Protein AF-A0A258UJC5-F1 (afdb_monomer)

pLDDT: mean 86.58, std 14.27, range [38.16, 97.88]

Sequence (248 aa):
MSISRSVWILLLGGISSFAQAACLTPTQLTTLAQNEQNYLINRIPPAFGHAVTDQQVVLQVTEVSADSCTANLSMTIPATHLEEANALLEADPAKKIMLSAQGYALPSSTKVDAVFKVSPATLDVPASETLQTAALGQLRASVEMMYSMITQSRANQVTGSENTTPWSATYQQTNASKCAEKWIAQSGQDTVSACACRAKQLSAQVNERQMAYIDYVRSNPYAMATGSSQSFATLEKQALLACGLIAK

Structure (mmCIF, N/CA/C/O backbone):
data_AF-A0A258UJC5-F1
#
_entry.id   AF-A0A258UJC5-F1
#
loop_
_atom_site.group_PDB
_atom_site.id
_atom_site.type_symbol
_atom_site.label_atom_id
_atom_site.label_alt_id
_atom_site.label_comp_id
_atom_site.label_asym_id
_atom_site.label_entity_id
_atom_site.label_seq_id
_atom_site.pdbx_PDB_ins_code
_atom_site.Cartn_x
_atom_site.Cartn_y
_atom_site.Cartn_z
_atom_site.occupancy
_atom_site.B_iso_or_equiv
_atom_site.auth_seq_id
_atom_site.auth_comp_id
_atom_site.auth_asym_id
_atom_site.auth_atom_id
_atom_site.pdbx_PDB_model_num
ATOM 1 N N . MET A 1 1 ? 75.634 -12.252 -46.988 1.00 40.12 1 MET A N 1
ATOM 2 C CA . MET A 1 1 ? 75.402 -10.849 -46.577 1.00 40.12 1 MET A CA 1
ATOM 3 C C . MET A 1 1 ? 74.313 -10.251 -47.451 1.00 40.12 1 MET A C 1
ATOM 5 O O . MET A 1 1 ? 74.259 -10.587 -48.624 1.00 40.12 1 MET A O 1
ATOM 9 N N . SER A 1 2 ? 73.520 -9.356 -46.858 1.00 38.97 2 SER A N 1
ATOM 10 C CA . SER A 1 2 ? 72.385 -8.592 -47.402 1.00 38.97 2 SER A CA 1
ATOM 11 C C . SER A 1 2 ? 71.001 -9.207 -47.160 1.00 38.97 2 SER A C 1
ATOM 13 O O . SER A 1 2 ? 70.525 -10.079 -47.878 1.00 38.97 2 SER A O 1
ATOM 15 N N . ILE A 1 3 ? 70.397 -8.723 -46.073 1.00 41.50 3 ILE A N 1
ATOM 16 C CA . ILE A 1 3 ? 69.029 -8.941 -45.607 1.00 41.50 3 ILE A CA 1
ATOM 17 C C . ILE A 1 3 ? 68.209 -7.767 -46.151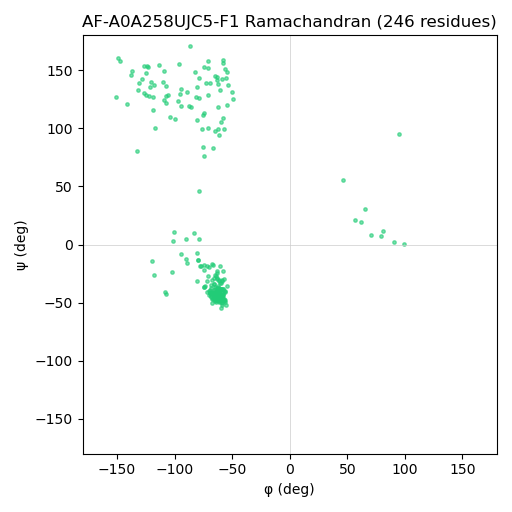 1.00 41.50 3 ILE A C 1
ATOM 19 O O . ILE A 1 3 ? 68.491 -6.626 -45.790 1.00 41.50 3 ILE A O 1
ATOM 23 N N . SER A 1 4 ? 67.192 -8.028 -46.973 1.00 38.16 4 SER A N 1
ATOM 24 C CA . SER A 1 4 ? 66.180 -7.026 -47.325 1.00 38.16 4 SER A CA 1
ATOM 25 C C . SER A 1 4 ? 64.896 -7.329 -46.558 1.00 38.16 4 SER A C 1
ATOM 27 O O . SER A 1 4 ? 64.235 -8.342 -46.783 1.00 38.16 4 SER A O 1
ATOM 29 N N . ARG A 1 5 ? 64.596 -6.463 -45.588 1.00 45.00 5 ARG A N 1
ATOM 30 C CA . ARG A 1 5 ? 63.363 -6.454 -44.797 1.00 45.00 5 ARG A CA 1
ATOM 31 C C . ARG A 1 5 ? 62.260 -5.823 -45.641 1.00 45.00 5 ARG A C 1
ATOM 33 O O . ARG A 1 5 ? 62.427 -4.695 -46.091 1.00 45.00 5 ARG A O 1
ATOM 40 N N . SER A 1 6 ? 61.135 -6.511 -45.811 1.00 44.12 6 SER A N 1
ATOM 41 C CA . SER A 1 6 ? 59.910 -5.903 -46.337 1.00 44.12 6 SER A CA 1
ATOM 42 C C . SER A 1 6 ? 58.793 -5.975 -45.304 1.00 44.12 6 SER A C 1
ATOM 44 O O . SER A 1 6 ? 58.647 -6.943 -44.562 1.00 44.12 6 SER A O 1
ATOM 46 N N . VAL A 1 7 ? 58.113 -4.840 -45.231 1.00 45.31 7 VAL A N 1
ATOM 47 C CA . VAL A 1 7 ? 57.268 -4.304 -44.172 1.00 45.31 7 VAL A CA 1
ATOM 48 C C . VAL A 1 7 ? 55.953 -5.073 -44.054 1.00 45.31 7 VAL A C 1
ATOM 50 O O . VAL A 1 7 ? 55.221 -5.219 -45.027 1.00 45.31 7 VAL A O 1
ATOM 53 N N . TRP A 1 8 ? 55.634 -5.516 -42.838 1.00 38.59 8 TRP A N 1
ATOM 54 C CA . TRP A 1 8 ? 54.295 -5.966 -42.471 1.00 38.59 8 TRP A CA 1
ATOM 55 C C . TRP A 1 8 ? 53.392 -4.740 -42.310 1.00 38.59 8 TRP A C 1
ATOM 57 O O . TRP A 1 8 ? 53.593 -3.933 -41.403 1.00 38.59 8 TRP A O 1
ATOM 67 N N . ILE A 1 9 ? 52.405 -4.588 -43.192 1.00 44.72 9 ILE A N 1
ATOM 68 C CA . ILE A 1 9 ? 51.328 -3.608 -43.025 1.00 44.72 9 ILE A CA 1
ATOM 69 C C . ILE A 1 9 ? 50.373 -4.171 -41.967 1.00 44.72 9 ILE A C 1
ATOM 71 O O . ILE A 1 9 ? 49.552 -5.043 -42.243 1.00 44.72 9 ILE A O 1
ATOM 75 N N . LEU A 1 10 ? 50.521 -3.692 -40.732 1.00 43.88 10 LEU A N 1
ATOM 76 C CA . LEU A 1 10 ? 49.553 -3.887 -39.657 1.00 43.88 10 LEU A CA 1
ATOM 77 C C . LEU A 1 10 ? 48.308 -3.045 -39.963 1.00 43.88 10 LEU A C 1
ATOM 79 O O . LEU A 1 10 ? 48.277 -1.841 -39.718 1.00 43.88 10 LEU A O 1
ATOM 83 N N . LEU A 1 11 ? 47.272 -3.697 -40.494 1.00 45.53 11 LEU A N 1
ATOM 84 C CA . LEU A 1 11 ? 45.895 -3.204 -40.475 1.00 45.53 11 LEU A CA 1
ATOM 85 C C . LEU A 1 11 ? 45.402 -3.188 -39.019 1.00 45.53 11 LEU A C 1
ATOM 87 O O . LEU A 1 11 ? 44.748 -4.115 -38.550 1.00 45.53 11 LEU A O 1
ATOM 91 N N . LEU A 1 12 ? 45.732 -2.121 -38.291 1.00 49.44 12 LEU A N 1
ATOM 92 C CA . LEU A 1 12 ? 45.056 -1.744 -37.051 1.00 49.44 12 LEU A CA 1
ATOM 93 C C . LEU A 1 12 ? 43.690 -1.150 -37.420 1.00 49.44 12 LEU A C 1
ATOM 95 O O . LEU A 1 12 ? 43.491 0.063 -37.429 1.00 49.44 12 LEU A O 1
ATOM 99 N N . GLY A 1 13 ? 42.754 -2.030 -37.776 1.00 45.34 13 GLY A N 1
ATOM 100 C CA . GLY A 1 13 ? 41.336 -1.705 -37.819 1.00 45.34 13 GLY A CA 1
ATOM 101 C C . GLY A 1 13 ? 40.870 -1.410 -36.399 1.00 45.34 13 GLY A C 1
ATOM 102 O O . GLY A 1 13 ? 40.627 -2.329 -35.620 1.00 45.34 13 GLY A O 1
ATOM 103 N N . GLY A 1 14 ? 40.806 -0.126 -36.053 1.00 46.22 14 GLY A N 1
ATOM 104 C CA . GLY A 1 14 ? 40.190 0.345 -34.823 1.00 46.22 14 GLY A CA 1
ATOM 105 C C . GLY A 1 14 ? 38.725 -0.067 -34.807 1.00 46.22 14 GLY A C 1
ATOM 106 O O . GLY A 1 14 ? 37.903 0.500 -35.523 1.00 46.22 14 GLY A O 1
ATOM 107 N N . ILE A 1 15 ? 38.404 -1.068 -33.993 1.00 51.47 15 ILE A N 1
ATOM 108 C CA . ILE A 1 15 ? 37.029 -1.381 -33.628 1.00 51.47 15 ILE A CA 1
ATOM 109 C C . ILE A 1 15 ? 36.627 -0.299 -32.626 1.00 51.47 15 ILE A C 1
ATOM 111 O O . ILE A 1 15 ? 36.783 -0.455 -31.416 1.00 51.47 15 ILE A O 1
ATOM 115 N N . SER A 1 16 ? 36.198 0.853 -33.136 1.00 44.47 16 SER A N 1
ATOM 116 C CA . SER A 1 16 ? 35.487 1.836 -32.331 1.00 44.47 16 SER A CA 1
ATOM 117 C C . SER A 1 16 ? 34.202 1.164 -31.868 1.00 44.47 16 SER A C 1
ATOM 119 O O . SER A 1 16 ? 33.248 1.047 -32.635 1.00 44.47 16 SER A O 1
ATOM 121 N N . SER A 1 17 ? 34.186 0.674 -30.631 1.00 44.75 17 SER A N 1
ATOM 122 C CA . SER A 1 17 ? 32.944 0.362 -29.939 1.00 44.75 17 SER A CA 1
ATOM 123 C C . SER A 1 17 ? 32.134 1.653 -29.913 1.00 44.75 17 SER A C 1
ATOM 125 O O . SER A 1 17 ? 32.418 2.548 -29.119 1.00 44.75 17 SER A O 1
ATOM 127 N N . PHE A 1 18 ? 31.177 1.788 -30.830 1.00 49.47 18 PHE A N 1
ATOM 128 C CA . PHE A 1 18 ? 30.148 2.810 -30.739 1.00 49.47 18 PHE A CA 1
ATOM 129 C C . PHE A 1 18 ? 29.387 2.516 -29.449 1.00 49.47 18 PHE A C 1
ATOM 131 O O . PHE A 1 18 ? 28.511 1.653 -29.416 1.00 49.47 18 PHE A O 1
ATOM 138 N N . ALA A 1 19 ? 29.784 3.168 -28.357 1.00 55.00 19 ALA A N 1
ATOM 139 C CA . ALA A 1 19 ? 28.959 3.241 -27.171 1.00 55.00 19 ALA A CA 1
ATOM 140 C C . ALA A 1 19 ? 27.652 3.891 -27.630 1.00 55.00 19 ALA A C 1
ATOM 142 O O . ALA A 1 19 ? 27.651 5.061 -28.017 1.00 55.00 19 ALA A O 1
ATOM 143 N N . GLN A 1 20 ? 26.574 3.105 -27.687 1.00 60.06 20 GLN A N 1
ATOM 144 C CA . GLN A 1 20 ? 25.241 3.648 -27.906 1.00 60.06 20 GLN A CA 1
ATOM 145 C C . GLN A 1 20 ? 25.035 4.710 -26.827 1.00 60.06 20 GLN A C 1
ATOM 147 O O . GLN A 1 20 ? 25.199 4.430 -25.638 1.00 60.06 20 GLN A O 1
ATOM 152 N N . ALA A 1 21 ? 24.807 5.953 -27.246 1.00 72.88 21 ALA A N 1
ATOM 153 C CA . ALA A 1 21 ? 24.571 7.036 -26.310 1.00 72.88 21 ALA A CA 1
ATOM 154 C C . ALA A 1 21 ? 23.293 6.701 -25.539 1.00 72.88 21 ALA A C 1
ATOM 156 O O . ALA A 1 21 ? 22.246 6.551 -26.160 1.00 72.88 21 ALA A O 1
ATOM 157 N N . ALA A 1 22 ? 23.397 6.545 -24.217 1.00 79.62 22 ALA A N 1
ATOM 158 C CA . ALA A 1 22 ? 22.250 6.243 -23.369 1.00 79.62 22 ALA A CA 1
ATOM 159 C C . ALA A 1 22 ? 21.140 7.279 -23.594 1.00 79.62 22 ALA A C 1
ATOM 161 O O . ALA A 1 22 ? 21.405 8.483 -23.684 1.00 79.62 22 ALA A O 1
ATOM 162 N N . CYS A 1 23 ? 19.904 6.802 -23.673 1.00 91.19 23 CYS A N 1
ATOM 163 C CA . CYS A 1 23 ? 18.727 7.654 -23.793 1.00 91.19 23 CYS A CA 1
ATOM 164 C C . CYS A 1 23 ? 18.410 8.351 -22.460 1.00 91.19 23 CYS A C 1
ATOM 166 O O . CYS A 1 23 ? 17.950 9.496 -22.432 1.00 91.19 23 CYS A O 1
ATOM 168 N N . LEU A 1 24 ? 18.647 7.644 -21.356 1.00 92.00 24 LEU A N 1
ATOM 169 C CA . LEU A 1 24 ? 18.351 8.062 -19.998 1.00 92.00 24 LEU A CA 1
ATOM 170 C C . LEU A 1 24 ? 19.644 8.127 -19.188 1.00 92.00 24 LEU A C 1
ATOM 172 O O . LEU A 1 24 ? 20.408 7.170 -19.074 1.00 92.00 24 LEU A O 1
ATOM 176 N N . THR A 1 25 ? 19.872 9.272 -18.558 1.00 92.69 25 THR A N 1
ATOM 177 C CA . THR A 1 25 ? 20.957 9.432 -17.589 1.00 92.69 25 THR A CA 1
ATOM 178 C C . THR A 1 25 ? 20.658 8.664 -16.291 1.00 92.69 25 THR A C 1
ATOM 180 O O . THR A 1 25 ? 19.491 8.452 -15.947 1.00 92.69 25 THR A O 1
ATOM 183 N N . PRO A 1 26 ? 21.680 8.317 -15.485 1.00 93.06 26 PRO A N 1
ATOM 184 C CA . PRO A 1 26 ? 21.470 7.692 -14.173 1.00 93.06 26 PRO A CA 1
ATOM 185 C C . PRO A 1 26 ? 20.544 8.493 -13.242 1.00 93.06 26 PRO A C 1
ATOM 187 O O . PRO A 1 26 ? 19.732 7.918 -12.513 1.00 93.06 26 PRO A O 1
ATOM 190 N N . THR A 1 27 ? 20.618 9.827 -13.297 1.00 94.94 27 THR A N 1
ATOM 191 C CA . THR A 1 27 ? 19.721 10.712 -12.542 1.00 94.94 27 THR A CA 1
ATOM 192 C C . THR A 1 27 ? 18.278 10.564 -13.016 1.00 94.94 27 THR A C 1
ATOM 194 O O . THR A 1 27 ? 17.388 10.406 -12.188 1.00 94.94 27 THR A O 1
ATOM 197 N N . GLN A 1 28 ? 18.041 10.535 -14.331 1.00 95.50 28 GLN A N 1
ATOM 198 C CA . GLN A 1 28 ? 16.703 10.334 -14.895 1.00 95.50 28 GLN A CA 1
ATOM 199 C C . GLN A 1 28 ? 16.121 8.962 -14.542 1.00 95.50 28 GLN A C 1
ATOM 201 O O . GLN A 1 28 ? 14.944 8.885 -14.203 1.00 95.50 28 GLN A O 1
ATOM 206 N N . LEU A 1 29 ? 16.930 7.897 -14.551 1.00 96.06 29 LEU A N 1
ATOM 207 C CA . LEU A 1 29 ? 16.501 6.563 -14.107 1.00 96.06 29 LEU A CA 1
ATOM 208 C C . LEU A 1 29 ? 16.096 6.560 -12.624 1.00 96.06 29 LEU A C 1
ATOM 210 O O . LEU A 1 29 ? 15.063 5.998 -12.261 1.00 96.06 29 LEU A O 1
ATOM 214 N N . THR A 1 30 ? 16.862 7.250 -11.775 1.00 95.75 30 THR A N 1
ATOM 215 C CA . THR A 1 30 ? 16.540 7.404 -10.346 1.00 95.75 30 THR A CA 1
ATOM 216 C C . THR A 1 30 ? 15.246 8.195 -10.146 1.00 95.75 30 THR A C 1
ATOM 218 O O . THR A 1 30 ? 14.379 7.780 -9.377 1.00 95.75 30 THR A O 1
ATOM 221 N N . THR A 1 31 ? 15.076 9.309 -10.863 1.00 96.06 31 THR A N 1
ATOM 222 C CA . THR A 1 31 ? 13.843 10.108 -10.831 1.00 96.06 31 THR A CA 1
ATOM 223 C C . THR A 1 31 ? 12.643 9.309 -11.334 1.00 96.06 31 THR A C 1
ATOM 225 O O . THR A 1 31 ? 11.575 9.374 -10.735 1.00 96.06 31 THR A O 1
ATOM 228 N N . LEU A 1 32 ? 12.808 8.506 -12.385 1.00 96.12 32 LEU A N 1
ATOM 229 C CA . LEU A 1 32 ? 11.743 7.661 -12.916 1.00 96.12 32 LEU A CA 1
ATOM 230 C C . LEU A 1 32 ? 11.312 6.587 -11.905 1.00 96.12 32 LEU A C 1
ATOM 232 O O . LEU A 1 32 ? 10.115 6.391 -11.704 1.00 96.12 32 LEU A O 1
ATOM 236 N N . ALA A 1 33 ? 12.264 5.961 -11.205 1.00 96.12 33 ALA A N 1
ATOM 237 C CA . ALA A 1 33 ? 11.962 5.030 -10.116 1.00 96.12 33 ALA A CA 1
ATOM 238 C C . ALA A 1 33 ? 11.188 5.706 -8.969 1.00 96.12 33 ALA A C 1
ATOM 240 O O . ALA A 1 33 ? 10.207 5.152 -8.473 1.00 96.12 33 ALA A O 1
ATOM 241 N N . GLN A 1 34 ? 11.585 6.922 -8.580 1.00 95.94 34 GLN A N 1
ATOM 242 C CA . GLN A 1 34 ? 10.892 7.703 -7.547 1.00 95.94 34 GLN A CA 1
ATOM 243 C C . GLN A 1 34 ? 9.477 8.106 -7.977 1.00 95.94 34 GLN A C 1
ATOM 245 O O . GLN A 1 34 ? 8.539 7.984 -7.188 1.00 95.94 34 GLN A O 1
ATOM 250 N N . ASN A 1 35 ? 9.307 8.551 -9.224 1.00 95.81 35 ASN A N 1
ATOM 251 C CA . ASN A 1 35 ? 8.001 8.895 -9.784 1.00 95.81 35 ASN A CA 1
ATOM 252 C C . ASN A 1 35 ? 7.061 7.687 -9.762 1.00 95.81 35 ASN A C 1
ATOM 254 O O . ASN A 1 35 ? 5.912 7.816 -9.338 1.00 95.81 35 ASN A O 1
ATOM 258 N N . GLU A 1 36 ? 7.560 6.513 -10.150 1.00 95.94 36 GLU A N 1
ATOM 259 C CA . GLU A 1 36 ? 6.775 5.281 -10.138 1.00 95.94 36 GLU A CA 1
ATOM 260 C C . GLU A 1 36 ? 6.407 4.842 -8.720 1.00 95.94 36 GLU A C 1
ATOM 262 O O . GLU A 1 36 ? 5.245 4.552 -8.439 1.00 95.94 36 GLU A O 1
ATOM 267 N N . GLN A 1 37 ? 7.365 4.848 -7.794 1.00 96.56 37 GLN A N 1
ATOM 268 C CA . GLN A 1 37 ? 7.097 4.517 -6.397 1.00 96.56 37 GLN A CA 1
ATOM 269 C C . GLN A 1 37 ? 6.046 5.458 -5.790 1.00 96.56 37 GLN A C 1
ATOM 271 O O . GLN A 1 37 ? 5.109 4.990 -5.143 1.00 96.56 37 GLN A O 1
ATOM 276 N N . ASN A 1 38 ? 6.154 6.766 -6.035 1.00 96.31 38 ASN A N 1
ATOM 277 C CA . ASN A 1 38 ? 5.183 7.751 -5.559 1.00 96.31 38 ASN A CA 1
ATOM 278 C C . ASN A 1 38 ? 3.802 7.543 -6.190 1.00 96.31 38 ASN A C 1
ATOM 280 O O . ASN A 1 38 ? 2.790 7.618 -5.492 1.00 96.31 38 ASN A O 1
ATOM 284 N N . TYR A 1 39 ? 3.744 7.254 -7.492 1.00 95.38 39 TYR A N 1
ATOM 285 C CA . TYR A 1 39 ? 2.496 6.913 -8.171 1.00 95.38 39 TYR A CA 1
ATOM 286 C C . TYR A 1 39 ? 1.820 5.706 -7.507 1.00 95.38 39 TYR A C 1
ATOM 288 O O . TYR A 1 39 ? 0.633 5.764 -7.177 1.00 95.38 39 TYR A O 1
ATOM 296 N N . LEU A 1 40 ? 2.582 4.640 -7.254 1.00 96.31 40 LEU A N 1
ATOM 297 C CA . LEU A 1 40 ? 2.058 3.409 -6.670 1.00 96.31 40 LEU A CA 1
ATOM 298 C C . LEU A 1 40 ? 1.644 3.584 -5.209 1.00 96.31 40 LEU A C 1
ATOM 300 O O . LEU A 1 40 ? 0.571 3.120 -4.845 1.00 96.31 40 LEU A O 1
ATOM 304 N N . ILE A 1 41 ? 2.418 4.297 -4.386 1.00 95.94 41 ILE A N 1
ATOM 305 C CA . ILE A 1 41 ? 2.045 4.591 -2.988 1.00 95.94 41 ILE A CA 1
ATOM 306 C C . ILE A 1 41 ? 0.725 5.367 -2.916 1.00 95.94 41 ILE A C 1
ATOM 308 O O . ILE A 1 41 ? -0.090 5.105 -2.036 1.00 95.94 41 ILE A O 1
ATOM 312 N N . ASN A 1 42 ? 0.502 6.304 -3.839 1.00 94.06 42 ASN A N 1
ATOM 313 C CA . ASN A 1 42 ? -0.708 7.127 -3.846 1.00 94.06 42 ASN A CA 1
ATOM 314 C C . ASN A 1 42 ? -1.946 6.398 -4.386 1.00 94.06 42 ASN A C 1
ATOM 316 O O . ASN A 1 42 ? -3.067 6.854 -4.162 1.00 94.06 42 ASN A O 1
ATOM 320 N N . ARG A 1 43 ? -1.759 5.300 -5.125 1.00 92.25 43 ARG A N 1
ATOM 321 C CA . ARG A 1 43 ? -2.849 4.579 -5.791 1.00 92.25 43 ARG A CA 1
ATOM 322 C C . ARG A 1 43 ? -3.178 3.246 -5.130 1.00 92.25 43 ARG A C 1
ATOM 324 O O . ARG A 1 43 ? -4.349 2.904 -4.991 1.00 92.25 43 ARG A O 1
ATOM 331 N N . ILE A 1 44 ? -2.153 2.494 -4.747 1.00 93.50 44 ILE A N 1
ATOM 332 C CA . ILE A 1 44 ? -2.298 1.156 -4.186 1.00 93.50 44 ILE A CA 1
ATOM 333 C C . ILE A 1 44 ? -2.697 1.259 -2.708 1.00 93.50 44 ILE A C 1
ATOM 335 O O . ILE A 1 44 ? -2.202 2.136 -1.997 1.00 93.50 44 ILE A O 1
ATOM 339 N N . PRO A 1 45 ? -3.562 0.360 -2.205 1.00 94.00 45 PRO A N 1
ATOM 340 C CA . PRO A 1 45 ? -4.005 0.406 -0.815 1.00 94.00 45 PRO A CA 1
ATOM 341 C C . PRO A 1 45 ? -2.866 0.336 0.220 1.00 94.00 45 PRO A C 1
ATOM 343 O O . PRO A 1 45 ? -1.781 -0.177 -0.080 1.00 94.00 45 PRO A O 1
ATOM 346 N N . PRO A 1 46 ? -3.101 0.800 1.468 1.00 95.44 46 PRO A N 1
ATOM 347 C CA . PRO A 1 46 ? -2.032 1.145 2.411 1.00 95.44 46 PRO A CA 1
ATOM 348 C C . PRO A 1 46 ? -1.044 0.025 2.751 1.00 95.44 46 PRO A C 1
ATOM 350 O O . PRO A 1 46 ? 0.087 0.316 3.138 1.00 95.44 46 PRO A O 1
ATOM 353 N N . ALA A 1 47 ? -1.414 -1.253 2.595 1.00 96.19 47 ALA A N 1
ATOM 354 C CA . ALA A 1 47 ? -0.481 -2.357 2.819 1.00 96.19 47 ALA A CA 1
ATOM 355 C C . ALA A 1 47 ? 0.759 -2.282 1.907 1.00 96.19 47 ALA A C 1
ATOM 357 O O . ALA A 1 47 ? 1.843 -2.679 2.336 1.00 96.19 47 ALA A O 1
ATOM 358 N N . PHE A 1 48 ? 0.631 -1.730 0.694 1.00 97.69 48 PHE A N 1
ATOM 359 C CA . PHE A 1 48 ? 1.777 -1.480 -0.183 1.00 97.69 48 PHE A CA 1
ATOM 360 C C . PHE A 1 48 ? 2.685 -0.391 0.383 1.00 97.69 48 PHE A C 1
ATOM 362 O O . PHE A 1 48 ? 3.884 -0.611 0.536 1.00 97.69 48 PHE A O 1
ATOM 369 N N . GLY A 1 49 ? 2.114 0.755 0.767 1.00 97.00 49 GLY A N 1
ATOM 370 C CA . GLY A 1 49 ? 2.870 1.861 1.359 1.00 97.00 49 GLY A CA 1
ATOM 371 C C . GLY A 1 49 ? 3.623 1.456 2.630 1.00 97.00 49 GLY A C 1
ATOM 372 O O . GLY A 1 49 ? 4.778 1.844 2.812 1.00 97.00 49 GLY A O 1
ATOM 373 N N . HIS A 1 50 ? 3.023 0.609 3.474 1.00 96.31 50 HIS A N 1
ATOM 374 C CA . HIS A 1 50 ? 3.716 0.044 4.635 1.00 96.31 50 HIS A CA 1
ATOM 375 C C . HIS A 1 50 ? 4.858 -0.890 4.225 1.00 96.31 50 HIS A C 1
ATOM 377 O O . HIS A 1 50 ? 5.955 -0.749 4.753 1.00 96.31 50 HIS A O 1
ATOM 383 N N . ALA A 1 51 ? 4.645 -1.779 3.250 1.00 97.19 51 ALA A N 1
ATOM 384 C CA . ALA A 1 51 ? 5.696 -2.678 2.772 1.00 97.19 51 ALA A CA 1
ATOM 385 C C . ALA A 1 51 ? 6.882 -1.918 2.147 1.00 97.19 51 ALA A C 1
ATOM 387 O O . ALA A 1 51 ? 8.033 -2.312 2.323 1.00 97.19 51 ALA A O 1
ATOM 388 N N . VAL A 1 52 ? 6.623 -0.808 1.452 1.00 97.19 52 VAL A N 1
ATOM 389 C CA . VAL A 1 52 ? 7.674 0.081 0.936 1.00 97.19 52 VAL A CA 1
ATOM 390 C C . VAL A 1 52 ? 8.405 0.796 2.079 1.00 97.19 52 VAL A C 1
ATOM 392 O O . VAL A 1 52 ? 9.633 0.821 2.097 1.00 97.19 52 VAL A O 1
ATOM 395 N N . THR A 1 53 ? 7.671 1.332 3.060 1.00 96.44 53 THR A N 1
ATOM 396 C CA . THR A 1 53 ? 8.252 1.992 4.249 1.00 96.44 53 THR A CA 1
ATOM 397 C C . THR A 1 53 ? 9.141 1.037 5.048 1.00 96.44 53 THR A C 1
ATOM 399 O O . THR A 1 53 ? 10.208 1.429 5.514 1.00 96.44 53 THR A O 1
ATOM 402 N N . ASP A 1 54 ? 8.736 -0.229 5.148 1.00 96.50 54 ASP A N 1
ATOM 403 C CA . ASP A 1 54 ? 9.485 -1.294 5.820 1.00 96.50 54 ASP A CA 1
ATOM 404 C C . ASP A 1 54 ? 10.637 -1.855 4.970 1.00 96.50 54 ASP A C 1
ATOM 406 O O . ASP A 1 54 ? 11.268 -2.832 5.369 1.00 96.50 54 ASP A O 1
ATOM 410 N N . GLN A 1 55 ? 10.899 -1.276 3.790 1.00 96.50 55 GLN A N 1
ATOM 411 C CA . GLN A 1 55 ? 11.911 -1.730 2.825 1.00 96.50 55 GLN A CA 1
ATOM 412 C C . GLN A 1 55 ? 11.726 -3.187 2.369 1.00 96.50 55 GLN A C 1
ATOM 414 O O . GLN A 1 55 ? 12.651 -3.827 1.873 1.00 96.50 55 GLN A O 1
ATOM 419 N N . GLN A 1 56 ? 10.516 -3.718 2.520 1.00 96.88 56 GLN A N 1
ATOM 420 C CA . GLN A 1 56 ? 10.149 -5.058 2.080 1.00 96.88 56 GLN A CA 1
ATOM 421 C C . GLN A 1 56 ? 9.850 -5.095 0.579 1.00 96.88 56 GLN A C 1
ATOM 423 O O . GLN A 1 56 ? 10.079 -6.112 -0.073 1.00 96.88 56 GLN A O 1
ATOM 428 N N . VAL A 1 57 ? 9.339 -3.985 0.039 1.00 97.06 57 VAL A N 1
ATOM 429 C CA . VAL A 1 57 ? 9.199 -3.763 -1.400 1.00 97.06 57 VAL A CA 1
ATOM 430 C C . VAL A 1 57 ? 10.253 -2.777 -1.862 1.00 97.06 57 VAL A C 1
ATOM 432 O O . VAL A 1 57 ? 10.365 -1.681 -1.315 1.00 97.06 57 VAL A O 1
ATOM 435 N N . VAL A 1 58 ? 10.991 -3.154 -2.902 1.00 95.31 58 VAL A N 1
ATOM 436 C CA . VAL A 1 58 ? 12.045 -2.324 -3.495 1.00 95.31 58 VAL A CA 1
ATOM 437 C C . VAL A 1 58 ? 11.793 -2.197 -4.988 1.00 95.31 58 VAL A C 1
ATOM 439 O O . VAL A 1 58 ? 11.586 -3.208 -5.659 1.00 95.31 58 VAL A O 1
ATOM 442 N N . LEU A 1 59 ? 11.822 -0.963 -5.497 1.00 95.69 59 LEU A N 1
ATOM 443 C CA . LEU A 1 59 ? 11.672 -0.645 -6.915 1.00 95.69 59 LEU A CA 1
ATOM 444 C C . LEU A 1 59 ? 13.000 -0.142 -7.476 1.00 95.69 59 LEU A C 1
ATOM 446 O O . LEU A 1 59 ? 13.706 0.636 -6.834 1.00 95.69 59 LEU A O 1
ATOM 450 N N . GLN A 1 60 ? 13.324 -0.573 -8.688 1.00 95.88 60 GLN A N 1
ATOM 451 C CA . GLN A 1 60 ? 14.496 -0.134 -9.434 1.00 95.88 60 GLN A CA 1
ATOM 452 C C . GLN A 1 60 ? 14.109 0.082 -10.889 1.00 95.88 60 GLN A C 1
ATOM 454 O O . GLN A 1 60 ? 13.269 -0.638 -11.423 1.00 95.88 60 GLN A O 1
ATOM 459 N N . VAL A 1 61 ? 14.735 1.064 -11.532 1.00 96.81 61 VAL A N 1
ATOM 460 C CA . VAL A 1 61 ? 14.548 1.310 -12.960 1.00 96.81 61 VAL A CA 1
ATOM 461 C C . VAL A 1 61 ? 15.899 1.307 -13.655 1.00 96.81 61 VAL A C 1
ATOM 463 O O . VAL A 1 61 ? 16.823 1.999 -13.231 1.00 96.81 61 VAL A O 1
ATOM 466 N N . THR A 1 62 ? 16.011 0.524 -14.723 1.00 95.88 62 THR A N 1
ATOM 467 C CA . THR A 1 62 ? 17.223 0.422 -15.545 1.00 95.88 62 THR A CA 1
ATOM 468 C C . THR A 1 62 ? 16.902 0.715 -17.001 1.00 95.88 62 THR A C 1
ATOM 470 O O . THR A 1 62 ? 15.818 0.384 -17.474 1.00 95.88 62 THR A O 1
ATOM 473 N N . GLU A 1 63 ? 17.839 1.302 -17.742 1.00 93.94 63 GLU A N 1
ATOM 474 C CA . GLU A 1 63 ? 17.701 1.403 -19.197 1.00 93.94 63 GLU A CA 1
ATOM 475 C C . GLU A 1 63 ? 17.822 0.010 -19.840 1.00 93.94 63 GLU A C 1
ATOM 477 O O . GLU A 1 63 ? 18.646 -0.804 -19.423 1.00 93.94 63 GLU A O 1
ATOM 482 N N . VAL A 1 64 ? 16.982 -0.263 -20.841 1.00 92.19 64 VAL A N 1
ATOM 483 C CA . VAL A 1 64 ? 16.992 -1.509 -21.630 1.00 92.19 64 VAL A CA 1
ATOM 484 C C . VAL A 1 64 ? 17.502 -1.262 -23.045 1.00 92.19 64 VAL A C 1
ATOM 486 O O . VAL A 1 64 ? 18.248 -2.075 -23.583 1.00 92.19 64 VAL A O 1
ATOM 489 N N . SER A 1 65 ? 17.093 -0.152 -23.662 1.00 88.38 65 SER A N 1
ATOM 490 C CA . SER A 1 65 ? 17.522 0.218 -25.010 1.00 88.38 65 SER A CA 1
ATOM 491 C C . SER A 1 65 ? 17.522 1.730 -25.168 1.00 88.38 65 SER A C 1
ATOM 493 O O . SER A 1 65 ? 16.504 2.388 -24.921 1.00 88.38 65 SER A O 1
ATOM 495 N N . ALA A 1 66 ? 18.664 2.250 -25.616 1.00 82.44 66 ALA A N 1
ATOM 496 C CA . ALA A 1 66 ? 18.845 3.651 -25.952 1.00 82.44 66 ALA A CA 1
ATOM 497 C C . ALA A 1 66 ? 18.044 4.049 -27.204 1.00 82.44 66 ALA A C 1
ATOM 499 O O . ALA A 1 66 ? 17.368 5.074 -27.196 1.00 82.44 66 ALA A O 1
ATOM 500 N N . ASP A 1 67 ? 18.044 3.209 -28.245 1.00 81.88 67 ASP A N 1
ATOM 501 C CA . ASP A 1 67 ? 17.423 3.516 -29.544 1.00 81.88 67 ASP A CA 1
ATOM 502 C C . ASP A 1 67 ? 15.904 3.723 -29.450 1.00 81.88 67 ASP A C 1
ATOM 504 O O . ASP A 1 67 ? 15.337 4.583 -30.125 1.00 81.88 67 ASP A O 1
ATOM 508 N N . SER A 1 68 ? 15.228 2.941 -28.603 1.00 82.31 68 SER A N 1
ATOM 509 C CA . SER A 1 68 ? 13.781 3.043 -28.379 1.00 82.31 68 SER A CA 1
ATOM 510 C C . SER A 1 68 ? 13.397 3.780 -27.098 1.00 82.31 68 SER A C 1
ATOM 512 O O . SER A 1 68 ? 12.205 3.837 -26.787 1.00 82.31 68 SER A O 1
ATOM 514 N N . CYS A 1 69 ? 14.373 4.312 -26.355 1.00 91.06 69 CYS A N 1
ATOM 515 C CA . CYS A 1 69 ? 14.168 4.935 -25.047 1.00 91.06 69 CYS A CA 1
ATOM 516 C C . CYS A 1 69 ? 13.277 4.099 -24.119 1.00 91.06 69 CYS A C 1
ATOM 518 O O . CYS A 1 69 ? 12.230 4.544 -23.638 1.00 91.06 69 CYS A O 1
ATOM 520 N N . THR A 1 70 ? 13.676 2.846 -23.907 1.00 94.94 70 THR A N 1
ATOM 521 C CA . THR A 1 70 ? 12.930 1.901 -23.069 1.00 94.94 70 THR A CA 1
ATOM 522 C C . THR A 1 70 ? 13.638 1.657 -21.751 1.00 94.94 70 THR A C 1
ATOM 524 O O . THR A 1 70 ? 14.845 1.401 -21.728 1.00 94.94 70 THR A O 1
ATOM 527 N N . ALA A 1 71 ? 12.864 1.655 -20.672 1.00 96.62 71 ALA A N 1
ATOM 528 C CA . ALA A 1 71 ? 13.304 1.323 -19.328 1.00 96.62 71 ALA A CA 1
ATOM 529 C C . ALA A 1 71 ? 12.641 0.023 -18.849 1.00 96.62 71 ALA A C 1
ATOM 531 O O . ALA A 1 71 ? 11.558 -0.330 -19.310 1.00 96.62 71 ALA A O 1
ATOM 532 N N . ASN A 1 72 ? 13.284 -0.681 -17.920 1.00 97.69 72 ASN A N 1
ATOM 533 C CA . ASN A 1 72 ? 12.707 -1.788 -17.166 1.00 97.69 72 ASN A CA 1
ATOM 534 C C . ASN A 1 72 ? 12.456 -1.321 -15.738 1.00 97.69 72 ASN A C 1
ATOM 536 O O . ASN A 1 72 ? 13.402 -0.926 -15.057 1.00 97.69 72 ASN A O 1
ATOM 540 N N . LEU A 1 73 ? 11.210 -1.400 -15.285 1.00 97.88 73 LEU A N 1
ATOM 541 C CA . LEU A 1 73 ? 10.869 -1.333 -13.872 1.00 97.88 73 LEU A CA 1
ATOM 542 C C . LEU A 1 73 ? 10.988 -2.737 -13.292 1.00 97.88 73 LEU A C 1
ATOM 544 O O . LEU A 1 73 ? 10.226 -3.613 -13.683 1.00 97.88 73 LEU A O 1
ATOM 548 N N . SER A 1 74 ? 11.882 -2.919 -12.327 1.00 97.56 74 SER A N 1
ATOM 549 C CA . SER A 1 74 ? 11.981 -4.136 -11.528 1.00 97.56 74 SER A CA 1
ATOM 550 C C . SER A 1 74 ? 11.478 -3.862 -10.117 1.00 97.56 74 SER A C 1
ATOM 552 O O . SER A 1 74 ? 11.928 -2.918 -9.463 1.00 97.56 74 SER A O 1
ATOM 554 N N . MET A 1 75 ? 10.548 -4.678 -9.631 1.00 97.38 75 MET A N 1
ATOM 555 C CA . MET A 1 75 ? 10.042 -4.618 -8.264 1.00 97.38 75 MET A CA 1
ATOM 556 C C . MET A 1 75 ? 10.260 -5.959 -7.571 1.00 97.38 75 MET A C 1
ATOM 558 O O . MET A 1 75 ? 9.852 -7.011 -8.062 1.00 97.38 75 MET A O 1
ATOM 562 N N . THR A 1 76 ? 10.884 -5.908 -6.396 1.00 97.88 76 THR A N 1
ATOM 563 C CA . THR A 1 76 ? 10.984 -7.057 -5.494 1.00 97.88 76 THR A CA 1
ATOM 564 C C . THR A 1 76 ? 9.872 -6.988 -4.454 1.00 97.88 76 THR A C 1
ATOM 566 O O . THR A 1 76 ? 9.687 -5.956 -3.816 1.00 97.88 76 THR A O 1
ATOM 569 N N . ILE A 1 77 ? 9.146 -8.090 -4.292 1.00 96.94 77 ILE A N 1
ATOM 570 C CA . ILE A 1 77 ? 8.009 -8.288 -3.397 1.00 96.94 77 ILE A CA 1
ATOM 571 C C . ILE A 1 77 ? 8.349 -9.434 -2.428 1.00 96.94 77 ILE A C 1
ATOM 573 O O . ILE A 1 77 ? 8.910 -10.448 -2.857 1.00 96.94 77 ILE A O 1
ATOM 577 N N . PRO A 1 78 ? 7.985 -9.340 -1.138 1.00 97.19 78 PRO A N 1
ATOM 578 C CA . PRO A 1 78 ? 8.183 -10.428 -0.183 1.00 97.19 78 PRO A CA 1
ATOM 579 C C . PRO A 1 78 ? 7.402 -11.690 -0.551 1.00 97.19 78 PRO A C 1
ATOM 581 O O . PRO A 1 78 ? 6.215 -11.621 -0.874 1.00 97.19 78 PRO A O 1
ATOM 584 N N . ALA A 1 79 ? 8.032 -12.858 -0.397 1.00 96.81 79 ALA A N 1
ATOM 585 C CA . ALA A 1 79 ? 7.370 -14.150 -0.591 1.00 96.81 79 ALA A CA 1
ATOM 586 C C . ALA A 1 79 ? 6.136 -14.307 0.313 1.00 96.81 79 ALA A C 1
ATOM 588 O O . ALA A 1 79 ? 5.082 -14.723 -0.153 1.00 96.81 79 ALA A O 1
ATOM 589 N N . THR A 1 80 ? 6.229 -13.856 1.566 1.00 96.88 80 THR A N 1
ATOM 590 C CA . THR A 1 80 ? 5.129 -13.908 2.539 1.00 96.88 80 THR A CA 1
ATOM 591 C C . THR A 1 80 ? 3.885 -13.143 2.082 1.00 96.88 80 THR A C 1
ATOM 593 O O . THR A 1 80 ? 2.767 -13.559 2.368 1.00 96.88 80 THR A O 1
ATOM 596 N N . HIS A 1 81 ? 4.047 -12.043 1.340 1.00 96.81 81 HIS A N 1
ATOM 597 C CA . HIS A 1 81 ? 2.916 -11.290 0.792 1.00 96.81 81 HIS A CA 1
ATOM 598 C C . HIS A 1 81 ? 2.275 -12.008 -0.397 1.00 96.81 81 HIS A C 1
ATOM 600 O O . HIS A 1 81 ? 1.052 -11.993 -0.531 1.00 96.81 81 HIS A O 1
ATOM 606 N N . LEU A 1 82 ? 3.079 -12.670 -1.234 1.00 96.12 82 LEU A N 1
ATOM 607 C CA . LEU A 1 82 ? 2.549 -13.518 -2.302 1.00 96.12 82 LEU A CA 1
ATOM 608 C C . LEU A 1 82 ? 1.794 -14.716 -1.737 1.00 96.12 82 LEU A C 1
ATOM 610 O O . LEU A 1 82 ? 0.712 -15.034 -2.220 1.00 96.12 82 LEU A O 1
ATOM 614 N N . GLU A 1 83 ? 2.336 -15.363 -0.711 1.00 96.44 83 GLU A N 1
ATOM 615 C CA . GLU A 1 83 ? 1.689 -16.479 -0.020 1.00 96.44 83 GLU A CA 1
ATOM 616 C C . GLU A 1 83 ? 0.358 -16.049 0.606 1.00 96.44 83 GLU A C 1
ATOM 618 O O . GLU A 1 83 ? -0.660 -16.699 0.372 1.00 96.44 83 GLU A O 1
ATOM 623 N N . GLU A 1 84 ? 0.335 -14.916 1.318 1.00 95.12 84 GLU A N 1
ATOM 624 C CA . GLU A 1 84 ? -0.890 -14.344 1.888 1.00 95.12 84 GLU A CA 1
ATOM 625 C C . GLU A 1 84 ? -1.941 -14.079 0.799 1.00 95.12 84 GLU A C 1
ATOM 627 O O . GLU A 1 84 ? -3.091 -14.497 0.926 1.00 95.12 84 GLU A O 1
ATOM 632 N N . ALA A 1 85 ? -1.555 -13.431 -0.302 1.00 93.94 85 ALA A N 1
ATOM 633 C CA . ALA A 1 85 ? -2.479 -13.116 -1.386 1.00 93.94 85 ALA A CA 1
ATOM 634 C C . ALA A 1 85 ? -3.012 -14.364 -2.109 1.00 93.94 85 ALA A C 1
ATOM 636 O O . ALA A 1 85 ? -4.197 -14.412 -2.448 1.00 93.94 85 ALA A O 1
ATOM 637 N N . ASN A 1 86 ? -2.169 -15.378 -2.322 1.00 93.62 86 ASN A N 1
ATOM 638 C CA . ASN A 1 86 ? -2.602 -16.650 -2.896 1.00 93.62 86 ASN A CA 1
ATOM 639 C C . ASN A 1 86 ? -3.570 -17.374 -1.955 1.00 93.62 86 ASN A C 1
ATOM 641 O O . ASN A 1 86 ? -4.635 -17.793 -2.400 1.00 93.62 86 ASN A O 1
ATOM 645 N N . ALA A 1 87 ? -3.268 -17.447 -0.655 1.00 93.81 87 ALA A N 1
ATOM 646 C CA . ALA A 1 87 ? -4.162 -18.055 0.330 1.00 93.81 87 ALA A CA 1
ATOM 647 C C . ALA A 1 87 ? -5.546 -17.380 0.352 1.00 93.81 87 ALA A C 1
ATOM 649 O O . ALA A 1 87 ? -6.565 -18.065 0.443 1.00 93.81 87 ALA A O 1
ATOM 650 N N . LEU A 1 88 ? -5.597 -16.051 0.198 1.00 91.44 88 LEU A N 1
ATOM 651 C CA . LEU A 1 88 ? -6.854 -15.303 0.095 1.00 91.44 88 LEU A CA 1
ATOM 652 C C . LEU A 1 88 ? -7.659 -15.650 -1.166 1.00 91.44 88 LEU A C 1
ATOM 654 O O . LEU A 1 88 ? -8.884 -15.711 -1.093 1.00 91.44 88 LEU A O 1
ATOM 658 N N . LEU A 1 89 ? -7.004 -15.874 -2.310 1.00 89.56 89 LEU A N 1
ATOM 659 C CA . LEU A 1 89 ? -7.688 -16.290 -3.541 1.00 89.56 89 LEU A CA 1
ATOM 660 C C . LEU A 1 89 ? -8.140 -17.751 -3.504 1.00 89.56 89 LEU A C 1
ATOM 662 O O . LEU A 1 89 ? -9.212 -18.057 -4.020 1.00 89.56 89 LEU A O 1
ATOM 666 N N . GLU A 1 90 ? -7.363 -18.651 -2.901 1.00 90.75 90 GLU A N 1
ATOM 667 C CA . GLU A 1 90 ? -7.780 -20.052 -2.748 1.00 90.75 90 GLU A CA 1
ATOM 668 C C . GLU A 1 90 ? -8.964 -20.198 -1.783 1.00 90.75 90 GLU A C 1
ATOM 670 O O . GLU A 1 90 ? -9.807 -21.075 -1.968 1.00 90.75 90 GLU A O 1
ATOM 675 N N . ALA A 1 91 ? -9.067 -19.318 -0.782 1.00 89.50 91 ALA A N 1
ATOM 676 C CA . ALA A 1 91 ? -10.209 -19.276 0.129 1.00 89.50 91 ALA A CA 1
ATOM 677 C C . ALA A 1 91 ? -11.508 -18.775 -0.537 1.00 89.50 91 ALA A C 1
ATOM 679 O O . ALA A 1 91 ? -12.592 -19.040 -0.018 1.00 89.50 91 ALA A O 1
ATOM 680 N N . ASP A 1 92 ? -11.419 -18.084 -1.681 1.00 87.75 92 ASP A N 1
ATOM 681 C CA . ASP A 1 92 ? -12.566 -17.580 -2.448 1.00 87.75 92 ASP A CA 1
ATOM 682 C C . ASP A 1 92 ? -12.433 -17.916 -3.953 1.00 87.75 92 ASP A C 1
ATOM 684 O O . ASP A 1 92 ? -12.061 -17.067 -4.779 1.00 87.75 92 ASP A O 1
ATOM 688 N N . PRO A 1 93 ? -12.768 -19.163 -4.347 1.00 85.94 93 PRO A N 1
ATOM 689 C CA . PRO A 1 93 ? -12.669 -19.606 -5.736 1.00 85.94 93 PRO A CA 1
ATOM 690 C C . PRO A 1 93 ? -13.511 -18.770 -6.709 1.00 85.94 93 PRO A C 1
ATOM 692 O O . PRO A 1 93 ? -13.124 -18.591 -7.865 1.00 85.94 93 PRO A O 1
ATOM 695 N N . ALA A 1 94 ? -14.649 -18.231 -6.258 1.00 86.50 94 ALA A N 1
ATOM 696 C CA . ALA A 1 94 ? -15.513 -17.400 -7.090 1.00 86.50 94 ALA A CA 1
ATOM 697 C C . ALA A 1 94 ? -14.821 -16.078 -7.444 1.00 86.50 94 ALA A C 1
ATOM 699 O O . ALA A 1 94 ? -14.775 -15.696 -8.618 1.00 86.50 94 ALA A O 1
ATOM 700 N N . LYS A 1 95 ? -14.204 -15.418 -6.456 1.00 84.94 95 LYS A N 1
ATOM 701 C CA . LYS A 1 95 ? -13.395 -14.215 -6.678 1.00 84.94 95 LYS A CA 1
ATOM 702 C C . LYS A 1 95 ? -12.198 -14.495 -7.583 1.00 84.94 95 LYS A C 1
ATOM 704 O O . LYS A 1 95 ? -11.942 -13.705 -8.491 1.00 84.94 95 LYS A O 1
ATOM 709 N N . LYS A 1 96 ? -11.510 -15.627 -7.406 1.00 85.94 96 LYS A N 1
ATOM 710 C CA . LYS A 1 96 ? -10.403 -16.047 -8.283 1.00 85.94 96 LYS A CA 1
ATOM 711 C C . LYS A 1 96 ? -10.844 -16.195 -9.747 1.00 85.94 96 LYS A C 1
ATOM 713 O O . LYS A 1 96 ? -10.181 -15.670 -10.645 1.00 85.94 96 LYS A O 1
ATOM 718 N N . ILE A 1 97 ? -11.984 -16.841 -10.003 1.00 85.25 97 ILE A N 1
ATOM 719 C CA . ILE A 1 97 ? -12.539 -16.983 -11.362 1.00 85.25 97 ILE A CA 1
ATOM 720 C C . ILE A 1 97 ? -12.931 -15.614 -11.930 1.00 85.25 97 ILE A C 1
ATOM 722 O O . ILE A 1 97 ? -12.542 -15.269 -13.041 1.00 85.25 97 ILE A O 1
ATOM 726 N N . MET A 1 98 ? -13.653 -14.803 -11.157 1.00 87.00 98 MET A N 1
ATOM 727 C CA . MET A 1 98 ? -14.111 -13.482 -11.592 1.00 87.00 98 MET A CA 1
ATOM 728 C C . MET A 1 98 ? -12.947 -12.538 -11.933 1.00 87.00 98 MET A C 1
ATOM 730 O O . MET A 1 98 ? -13.016 -11.807 -12.920 1.00 87.00 98 MET A O 1
ATOM 734 N N . LEU A 1 99 ? -11.882 -12.529 -11.128 1.00 85.88 99 LEU A N 1
ATOM 735 C CA . LEU A 1 99 ? -10.704 -11.688 -11.363 1.00 85.88 99 LEU A CA 1
ATOM 736 C C . LEU A 1 99 ? -9.902 -12.166 -12.575 1.00 85.88 99 LEU A C 1
ATOM 738 O O . LEU A 1 99 ? -9.546 -11.350 -13.425 1.00 85.88 99 LEU A O 1
ATOM 742 N N . SER A 1 100 ? -9.696 -13.479 -12.707 1.00 84.50 100 SER A N 1
ATOM 743 C CA . SER A 1 100 ? -8.982 -14.039 -13.862 1.00 84.50 100 SER A CA 1
ATOM 744 C C . SER A 1 100 ? -9.737 -13.827 -15.180 1.00 84.50 100 SER A C 1
ATOM 746 O O . SER A 1 100 ? -9.114 -13.489 -16.184 1.00 84.50 100 SER A O 1
ATOM 748 N N . ALA A 1 101 ? -11.073 -13.905 -15.177 1.00 84.88 101 ALA A N 1
ATOM 749 C CA . ALA A 1 101 ? -11.903 -13.577 -16.341 1.00 84.88 101 ALA A CA 1
ATOM 750 C C . ALA A 1 101 ? -11.787 -12.104 -16.782 1.00 84.88 101 ALA A C 1
ATOM 752 O O . ALA A 1 101 ? -12.008 -11.791 -17.949 1.00 84.88 101 ALA A O 1
ATOM 753 N N . GLN A 1 102 ? -11.420 -11.203 -15.867 1.00 81.62 102 GLN A N 1
ATOM 754 C CA . GLN A 1 102 ? -11.171 -9.783 -16.142 1.00 81.62 102 GLN A CA 1
ATOM 755 C C . GLN A 1 102 ? -9.706 -9.492 -16.510 1.00 81.62 102 GLN A C 1
ATOM 757 O O . GLN A 1 102 ? -9.337 -8.333 -16.673 1.00 81.62 102 GLN A O 1
ATOM 762 N N . GLY A 1 103 ? -8.865 -10.525 -16.634 1.00 81.00 103 GLY A N 1
ATOM 763 C CA . GLY A 1 103 ? -7.446 -10.382 -16.960 1.00 81.00 103 GLY A CA 1
ATOM 764 C C . GLY A 1 103 ? -6.560 -9.988 -15.775 1.00 81.00 103 GLY A C 1
ATOM 765 O O . GLY A 1 103 ? -5.371 -9.741 -15.970 1.00 81.00 103 GLY A O 1
ATOM 766 N N . TYR A 1 104 ? -7.096 -9.953 -14.551 1.00 82.62 104 TYR A N 1
ATOM 767 C CA . TYR A 1 104 ? -6.283 -9.727 -13.362 1.00 82.62 104 TYR A CA 1
ATOM 768 C C . TYR A 1 104 ? -5.586 -11.015 -12.920 1.00 82.62 104 TYR A C 1
ATOM 770 O O . TYR A 1 104 ? -6.198 -12.081 -12.833 1.00 82.62 104 TYR A O 1
ATOM 778 N N . ALA A 1 105 ? -4.306 -10.896 -12.578 1.00 87.00 105 ALA A N 1
ATOM 779 C CA . ALA A 1 105 ? -3.495 -11.985 -12.057 1.00 87.00 105 ALA A CA 1
ATOM 780 C C . ALA A 1 105 ? -2.637 -11.495 -10.890 1.00 87.00 105 ALA A C 1
ATOM 782 O O . ALA A 1 105 ? -2.257 -10.326 -10.823 1.00 87.00 105 ALA A O 1
ATOM 783 N N . LEU A 1 106 ? -2.349 -12.393 -9.948 1.00 91.88 106 LEU A N 1
ATOM 784 C CA . LEU A 1 106 ? -1.314 -12.131 -8.957 1.00 91.88 106 LEU A CA 1
ATOM 785 C C . LEU A 1 106 ? 0.064 -12.191 -9.623 1.00 91.88 106 LEU A C 1
ATOM 787 O O . LEU A 1 106 ? 0.235 -12.942 -10.588 1.00 91.88 106 LEU A O 1
ATOM 791 N N . PRO A 1 107 ? 1.062 -11.464 -9.093 1.00 93.25 107 PRO A N 1
ATOM 792 C CA . PRO A 1 107 ? 2.449 -11.707 -9.455 1.00 93.25 107 PRO A CA 1
ATOM 793 C C . PRO A 1 107 ? 2.810 -13.194 -9.324 1.00 93.25 107 PRO A C 1
ATOM 795 O O . PRO A 1 107 ? 2.542 -13.819 -8.298 1.00 93.25 107 PRO A O 1
ATOM 798 N N . SER A 1 108 ? 3.441 -13.761 -10.351 1.00 89.00 108 SER A N 1
ATOM 799 C CA . SER A 1 108 ? 3.875 -15.166 -10.359 1.00 89.00 108 SER A CA 1
ATOM 800 C C . SER A 1 108 ? 5.180 -15.408 -9.595 1.00 89.00 108 SER A C 1
ATOM 802 O O . SER A 1 108 ? 5.553 -16.553 -9.352 1.00 89.00 108 SER A O 1
ATOM 804 N N . SER A 1 109 ? 5.905 -14.341 -9.255 1.00 94.38 109 SER A N 1
ATOM 805 C CA . SER A 1 109 ? 7.219 -14.389 -8.618 1.00 94.38 109 SER A CA 1
ATOM 806 C C . SER A 1 109 ? 7.449 -13.180 -7.718 1.00 94.38 109 SER A C 1
ATOM 808 O O . SER A 1 109 ? 6.819 -12.135 -7.867 1.00 94.38 109 SER A O 1
ATOM 810 N N . THR A 1 110 ? 8.404 -13.317 -6.797 1.00 96.25 110 THR A N 1
ATOM 811 C CA . THR A 1 110 ? 8.866 -12.233 -5.913 1.00 96.25 110 THR A CA 1
ATOM 812 C C . THR A 1 110 ? 9.593 -11.124 -6.657 1.00 96.25 110 THR A C 1
ATOM 814 O O . THR A 1 110 ? 9.746 -10.040 -6.118 1.00 96.25 110 THR A O 1
ATOM 817 N N . LYS A 1 111 ? 10.044 -11.368 -7.886 1.00 96.44 111 LYS A N 1
ATOM 818 C CA . LYS A 1 111 ? 10.546 -10.334 -8.790 1.00 96.44 111 LYS A CA 1
ATOM 819 C C . LYS A 1 111 ? 9.544 -10.159 -9.912 1.00 96.44 111 LYS A C 1
ATOM 821 O O . LYS A 1 111 ? 9.193 -11.150 -10.554 1.00 96.44 111 LYS A O 1
ATOM 826 N N . VAL A 1 112 ? 9.077 -8.936 -10.109 1.00 95.38 112 VAL A N 1
ATOM 827 C CA . VAL A 1 112 ? 8.228 -8.565 -11.239 1.00 95.38 112 VAL A CA 1
ATOM 828 C C . VAL A 1 112 ? 8.898 -7.464 -12.028 1.00 95.38 112 VAL A C 1
ATOM 830 O O . VAL A 1 112 ? 9.419 -6.508 -11.457 1.00 95.38 112 VAL A O 1
ATOM 833 N N . ASP A 1 113 ? 8.864 -7.612 -13.342 1.00 96.19 113 ASP A N 1
ATOM 834 C CA . ASP A 1 113 ? 9.554 -6.738 -14.271 1.00 96.19 113 ASP A CA 1
ATOM 835 C C . ASP A 1 113 ? 8.575 -6.238 -15.333 1.00 96.19 113 ASP A C 1
ATOM 837 O O . ASP A 1 113 ? 7.692 -6.976 -15.779 1.00 96.19 113 ASP A O 1
ATOM 841 N N . ALA A 1 114 ? 8.728 -4.983 -15.740 1.00 97.00 114 ALA A N 1
ATOM 842 C CA . ALA A 1 114 ? 7.974 -4.399 -16.835 1.00 97.00 114 ALA A CA 1
ATOM 843 C C . ALA A 1 114 ? 8.867 -3.484 -17.664 1.00 97.00 114 ALA A C 1
ATOM 845 O O . ALA A 1 114 ? 9.381 -2.482 -17.168 1.00 97.00 114 ALA A O 1
ATOM 846 N N . VAL A 1 115 ? 8.988 -3.799 -18.952 1.00 97.19 115 VAL A N 1
ATOM 847 C CA . VAL A 1 115 ? 9.660 -2.940 -19.927 1.00 97.19 115 VAL A CA 1
ATOM 848 C C . VAL A 1 115 ? 8.646 -1.970 -20.524 1.00 97.19 115 VAL A C 1
ATOM 850 O O . VAL A 1 115 ? 7.572 -2.393 -20.949 1.00 97.19 115 VAL A O 1
ATOM 853 N N . PHE A 1 116 ? 8.984 -0.683 -20.559 1.00 97.25 116 PHE A N 1
ATOM 854 C CA . PHE A 1 116 ? 8.115 0.380 -21.064 1.00 97.25 116 PHE A CA 1
ATOM 855 C C . PHE A 1 116 ? 8.916 1.510 -21.710 1.00 97.25 116 PHE A C 1
ATOM 857 O O . PHE A 1 116 ? 10.104 1.702 -21.436 1.00 97.25 116 PHE A O 1
ATOM 864 N N . LYS A 1 117 ? 8.257 2.272 -22.582 1.00 96.06 117 LYS A N 1
ATOM 865 C CA . LYS A 1 117 ? 8.832 3.464 -23.218 1.00 96.06 117 LYS A CA 1
ATOM 866 C C . LYS A 1 117 ? 8.748 4.691 -22.318 1.00 96.06 117 LYS A C 1
ATOM 868 O O . LYS A 1 117 ? 7.786 4.862 -21.570 1.00 96.06 117 LYS A O 1
ATOM 873 N N . VAL A 1 118 ? 9.729 5.578 -22.456 1.00 95.25 118 VAL A N 1
ATOM 874 C CA . VAL A 1 118 ? 9.827 6.836 -21.706 1.00 95.25 118 VAL A CA 1
ATOM 875 C C . VAL A 1 118 ? 10.105 7.978 -22.672 1.00 95.25 118 VAL A C 1
ATOM 877 O O . VAL A 1 118 ? 10.916 7.842 -23.586 1.00 95.25 118 VAL A O 1
ATOM 880 N N . SER A 1 119 ? 9.463 9.124 -22.459 1.00 93.12 119 SER A N 1
ATOM 881 C CA . SER A 1 119 ? 9.806 10.362 -23.164 1.00 93.12 119 SER A CA 1
ATOM 882 C C . SER A 1 119 ? 11.032 10.995 -22.495 1.00 93.12 119 SER A C 1
ATOM 884 O O . SER A 1 119 ? 10.890 11.545 -21.405 1.00 93.12 119 SER A O 1
ATOM 886 N N . PRO A 1 120 ? 12.241 10.967 -23.086 1.00 87.69 120 PRO A N 1
ATOM 887 C CA . PRO A 1 120 ? 13.471 11.351 -22.380 1.00 87.69 120 PRO A CA 1
ATOM 888 C C . PRO A 1 120 ? 13.507 12.825 -21.951 1.00 87.69 120 PRO A C 1
ATOM 890 O O . PRO A 1 120 ? 14.152 13.162 -20.962 1.00 87.69 120 PRO A O 1
ATOM 893 N N . ALA A 1 121 ? 12.795 13.707 -22.661 1.00 89.56 121 ALA A N 1
ATOM 894 C CA . ALA A 1 121 ? 12.749 15.137 -22.351 1.00 89.56 121 ALA A CA 1
ATOM 895 C C . ALA A 1 121 ? 11.937 15.466 -21.086 1.00 89.56 121 ALA A C 1
ATOM 897 O O . ALA A 1 121 ? 12.249 16.437 -20.402 1.00 89.56 121 ALA A O 1
ATOM 898 N N . THR A 1 122 ? 10.903 14.678 -20.779 1.00 92.25 122 THR A N 1
ATOM 899 C CA . THR A 1 122 ? 9.961 14.952 -19.678 1.00 92.25 122 THR A CA 1
ATOM 900 C C . THR A 1 122 ? 9.920 13.854 -18.620 1.00 92.25 122 THR A C 1
ATOM 902 O O . THR A 1 122 ? 9.423 14.081 -17.523 1.00 92.25 122 THR A O 1
ATOM 905 N N . LEU A 1 123 ? 10.474 12.678 -18.930 1.00 92.50 123 LEU A N 1
ATOM 906 C CA . LEU A 1 123 ? 10.314 11.423 -18.190 1.00 92.50 123 LEU A CA 1
ATOM 907 C C . LEU A 1 123 ? 8.871 10.912 -18.127 1.00 92.50 123 LEU A C 1
ATOM 909 O O . LEU A 1 123 ? 8.555 10.056 -17.300 1.00 92.50 123 LEU A O 1
ATOM 913 N N . ASP A 1 124 ? 8.009 11.385 -19.026 1.00 93.75 124 ASP A N 1
ATOM 914 C CA . ASP A 1 124 ? 6.635 10.909 -19.096 1.00 93.75 124 ASP A CA 1
ATOM 915 C C . ASP A 1 124 ? 6.562 9.501 -19.679 1.00 93.75 124 ASP A C 1
ATOM 917 O O . ASP A 1 124 ? 7.202 9.169 -20.685 1.00 93.75 124 ASP A O 1
ATOM 921 N N . VAL A 1 125 ? 5.698 8.697 -19.069 1.00 95.06 125 VAL A N 1
ATOM 922 C CA . VAL A 1 125 ? 5.302 7.385 -19.571 1.00 95.06 125 VAL A CA 1
ATOM 923 C C . VAL A 1 125 ? 4.111 7.570 -20.518 1.00 95.06 125 VAL A C 1
ATOM 925 O O . VAL A 1 125 ? 3.064 8.053 -20.074 1.00 95.06 125 VAL A O 1
ATOM 928 N N . PRO A 1 126 ? 4.220 7.191 -21.805 1.00 94.19 126 PRO A N 1
ATOM 929 C CA . PRO A 1 126 ? 3.107 7.283 -22.742 1.00 94.19 126 PRO A CA 1
ATOM 930 C C . PRO A 1 126 ? 1.873 6.531 -22.235 1.00 94.19 126 PRO A C 1
ATOM 932 O O . PRO A 1 126 ? 1.981 5.442 -21.676 1.00 94.19 126 PRO A O 1
ATOM 935 N N . ALA A 1 127 ? 0.679 7.071 -22.490 1.00 94.25 127 ALA A N 1
ATOM 936 C CA . ALA A 1 127 ? -0.572 6.460 -22.031 1.00 94.25 127 ALA A CA 1
ATOM 937 C C . ALA A 1 127 ? -0.761 5.013 -22.527 1.00 94.25 127 ALA A C 1
ATOM 939 O O . ALA A 1 127 ? -1.355 4.200 -21.829 1.00 94.25 127 ALA A O 1
ATOM 940 N N . SER A 1 128 ? -0.214 4.664 -23.696 1.00 95.38 128 SER A N 1
ATOM 941 C CA . SER A 1 128 ? -0.235 3.292 -24.217 1.00 95.38 128 SER A CA 1
ATOM 942 C C . SER A 1 128 ? 0.488 2.289 -23.316 1.00 95.38 128 SER A C 1
ATOM 944 O O . SER A 1 128 ? 0.075 1.138 -23.252 1.00 95.38 128 SER A O 1
ATOM 946 N N . GLU A 1 129 ? 1.534 2.719 -22.606 1.00 96.19 129 GLU A N 1
ATOM 947 C CA . GLU A 1 129 ? 2.314 1.874 -21.691 1.00 96.19 129 GLU A CA 1
ATOM 948 C C . GLU A 1 129 ? 1.594 1.661 -20.349 1.00 96.19 129 GLU A C 1
ATOM 950 O O . GLU A 1 129 ? 1.905 0.730 -19.609 1.00 96.19 129 GLU A O 1
ATOM 955 N N . THR A 1 130 ? 0.617 2.514 -20.017 1.00 93.75 130 THR A N 1
ATOM 956 C CA . THR A 1 130 ? -0.119 2.447 -18.743 1.00 93.75 130 THR A CA 1
ATOM 957 C C . THR A 1 130 ? -1.423 1.656 -18.836 1.00 93.75 130 THR A C 1
ATOM 959 O O . THR A 1 130 ? -2.036 1.369 -17.806 1.00 93.75 130 THR A O 1
ATOM 962 N N . LEU A 1 131 ? -1.836 1.262 -20.046 1.00 92.88 131 LEU A N 1
ATOM 963 C CA . LEU A 1 131 ? -2.968 0.361 -20.261 1.00 92.88 131 LEU A CA 1
ATOM 964 C C . LEU A 1 131 ? -2.680 -1.012 -19.645 1.00 92.88 131 LEU A C 1
ATOM 966 O O . LEU A 1 131 ? -1.565 -1.511 -19.739 1.00 92.88 131 LEU A O 1
ATOM 970 N N . GLN A 1 132 ? -3.698 -1.672 -19.086 1.00 88.31 132 GLN A N 1
ATOM 971 C CA . GLN A 1 132 ? -3.554 -3.013 -18.490 1.00 88.31 132 GLN A CA 1
ATOM 972 C C . GLN A 1 132 ? -3.086 -4.086 -19.488 1.00 88.31 132 GLN A C 1
ATOM 974 O O . GLN A 1 132 ? -2.599 -5.133 -19.081 1.00 88.31 132 GLN A O 1
ATOM 979 N N . THR A 1 133 ? -3.219 -3.827 -20.790 1.00 88.62 133 THR A N 1
ATOM 980 C CA . THR A 1 133 ? -2.714 -4.686 -21.869 1.00 88.62 133 THR A CA 1
ATOM 981 C C . THR A 1 133 ? -1.217 -4.513 -22.138 1.00 88.62 133 THR A C 1
ATOM 983 O O . THR A 1 133 ? -0.641 -5.312 -22.870 1.00 88.62 133 THR A O 1
ATOM 986 N N . ALA A 1 134 ? -0.593 -3.460 -21.608 1.00 94.69 134 ALA A N 1
ATOM 987 C CA . ALA A 1 134 ? 0.843 -3.217 -21.691 1.00 94.69 134 ALA A CA 1
ATOM 988 C C . ALA A 1 134 ? 1.549 -3.717 -20.423 1.00 94.69 134 ALA A C 1
ATOM 990 O O . ALA A 1 134 ? 0.946 -3.787 -19.352 1.00 94.69 134 ALA A O 1
ATOM 991 N N . ALA A 1 135 ? 2.843 -4.037 -20.529 1.00 95.12 135 ALA A N 1
ATOM 992 C CA . ALA A 1 135 ? 3.600 -4.675 -19.449 1.00 95.12 135 ALA A CA 1
ATOM 993 C C . ALA A 1 135 ? 3.590 -3.857 -18.145 1.00 95.12 135 ALA A C 1
ATOM 995 O O . ALA A 1 135 ? 3.352 -4.406 -17.070 1.00 95.12 135 ALA A O 1
ATOM 996 N N . LEU A 1 136 ? 3.792 -2.537 -18.231 1.00 96.44 136 LEU A N 1
ATOM 997 C CA . LEU A 1 136 ? 3.775 -1.671 -17.052 1.00 96.44 136 LEU A CA 1
ATOM 998 C C . LEU A 1 136 ? 2.374 -1.573 -16.443 1.00 96.44 136 LEU A C 1
ATOM 1000 O O . LEU A 1 136 ? 2.227 -1.754 -15.236 1.00 96.44 136 LEU A O 1
ATOM 1004 N N . GLY A 1 137 ? 1.333 -1.344 -17.247 1.00 95.00 137 GLY A N 1
ATOM 1005 C CA . GLY A 1 137 ? -0.043 -1.342 -16.743 1.00 95.00 137 GLY A CA 1
ATOM 1006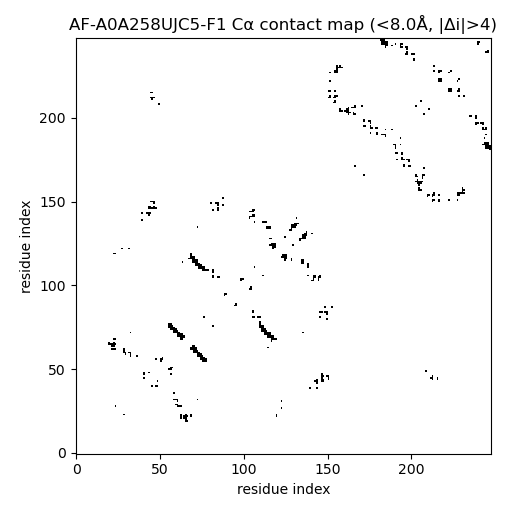 C C . GLY A 1 137 ? -0.450 -2.674 -16.102 1.00 95.00 137 GLY A C 1
ATOM 1007 O O . GLY A 1 137 ? -1.097 -2.669 -15.053 1.00 95.00 137 GLY A O 1
ATOM 1008 N N . GLN A 1 138 ? -0.016 -3.805 -16.663 1.00 93.50 138 GLN A N 1
ATOM 1009 C CA . GLN A 1 138 ? -0.250 -5.133 -16.095 1.00 93.50 138 GLN A CA 1
ATOM 1010 C C . GLN A 1 138 ? 0.471 -5.321 -14.754 1.00 93.50 138 GLN A C 1
ATOM 1012 O O . GLN A 1 138 ? -0.139 -5.814 -13.801 1.00 93.50 138 GLN A O 1
ATOM 1017 N N . LEU A 1 139 ? 1.740 -4.906 -14.650 1.00 95.25 139 LEU A N 1
ATOM 1018 C CA . LEU A 1 139 ? 2.496 -4.954 -13.394 1.00 95.25 139 LEU A CA 1
ATOM 1019 C C . LEU A 1 139 ? 1.791 -4.123 -12.322 1.00 95.25 139 LEU A C 1
ATOM 1021 O O . LEU A 1 139 ? 1.504 -4.636 -11.239 1.00 95.25 139 LEU A O 1
ATOM 1025 N N . ARG A 1 140 ? 1.443 -2.871 -12.643 1.00 95.56 140 ARG A N 1
ATOM 1026 C CA . ARG A 1 140 ? 0.731 -1.966 -11.729 1.00 95.56 140 ARG A CA 1
ATOM 1027 C C . ARG A 1 140 ? -0.575 -2.589 -11.239 1.00 95.56 140 ARG A C 1
ATOM 1029 O O . ARG A 1 140 ? -0.798 -2.650 -10.035 1.00 95.56 140 ARG A O 1
ATOM 1036 N N . ALA A 1 141 ? -1.391 -3.112 -12.155 1.00 93.25 141 ALA A N 1
ATOM 1037 C CA . ALA A 1 141 ? -2.665 -3.748 -11.829 1.00 93.25 141 ALA A CA 1
ATOM 1038 C C . ALA A 1 141 ? -2.499 -5.006 -10.957 1.00 93.25 141 ALA A C 1
ATOM 1040 O O . ALA A 1 141 ? -3.253 -5.199 -10.003 1.00 93.25 141 ALA A O 1
ATOM 1041 N N . SER A 1 142 ? -1.498 -5.841 -11.245 1.0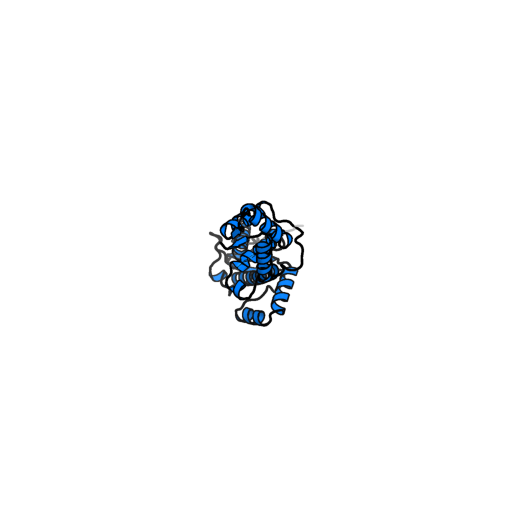0 93.69 142 SER A N 1
ATOM 1042 C CA . SER A 1 142 ? -1.231 -7.075 -10.492 1.00 93.69 142 SER A CA 1
ATOM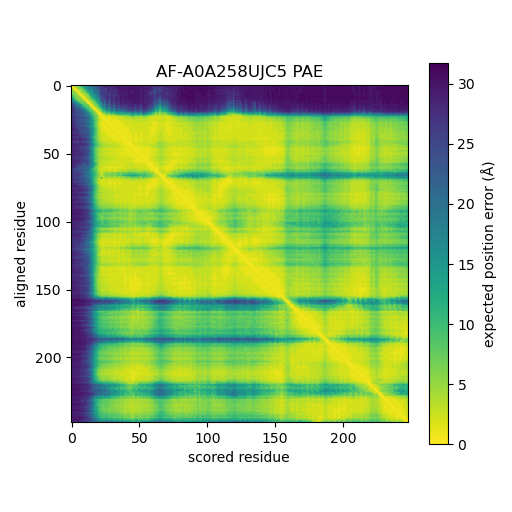 1043 C C . SER A 1 142 ? -0.804 -6.775 -9.051 1.00 93.69 142 SER A C 1
ATOM 1045 O O . SER A 1 142 ? -1.314 -7.380 -8.103 1.00 93.69 142 SER A O 1
ATOM 1047 N N . VAL A 1 143 ? 0.092 -5.799 -8.870 1.00 95.56 143 VAL A N 1
ATOM 1048 C CA . VAL A 1 143 ? 0.544 -5.352 -7.543 1.00 95.56 143 VAL A CA 1
ATOM 1049 C C . VAL A 1 143 ? -0.592 -4.649 -6.794 1.00 95.56 143 VAL A C 1
ATOM 1051 O O . VAL A 1 143 ? -0.803 -4.926 -5.611 1.00 95.56 143 VAL A O 1
ATOM 1054 N N . GLU A 1 144 ? -1.369 -3.802 -7.477 1.00 94.12 144 GLU A N 1
ATOM 1055 C CA . GLU A 1 144 ? -2.540 -3.127 -6.906 1.00 94.12 144 GLU A CA 1
ATOM 1056 C C . GLU A 1 144 ? -3.561 -4.140 -6.381 1.00 94.12 144 GLU A C 1
ATOM 1058 O O . GLU A 1 144 ? -3.997 -4.041 -5.231 1.00 94.12 144 GLU A O 1
ATOM 1063 N N . MET A 1 145 ? -3.894 -5.160 -7.176 1.00 91.94 145 MET A N 1
ATOM 1064 C CA . MET A 1 145 ? -4.819 -6.217 -6.771 1.00 91.94 145 MET A CA 1
ATOM 1065 C C . MET A 1 145 ? -4.300 -6.984 -5.551 1.00 91.94 145 MET A C 1
ATOM 1067 O O . MET A 1 145 ? -5.038 -7.162 -4.577 1.00 91.94 145 MET A O 1
ATOM 1071 N N . MET A 1 146 ? -3.038 -7.419 -5.584 1.00 94.94 146 MET A N 1
ATOM 1072 C CA . MET A 1 146 ? -2.423 -8.168 -4.488 1.00 94.94 146 MET A CA 1
ATOM 1073 C C . MET A 1 146 ? -2.521 -7.394 -3.167 1.00 94.94 146 MET A C 1
ATOM 1075 O O . MET A 1 146 ? -3.058 -7.901 -2.178 1.00 94.94 146 MET A O 1
ATOM 1079 N N . TYR A 1 147 ? -2.088 -6.132 -3.158 1.00 95.94 147 TYR A N 1
ATOM 1080 C CA . TYR A 1 147 ? -2.107 -5.307 -1.951 1.00 95.94 147 TYR A CA 1
ATOM 1081 C C . TYR A 1 147 ? -3.502 -4.811 -1.558 1.00 95.94 147 TYR A C 1
ATOM 1083 O O . TYR A 1 147 ? -3.739 -4.544 -0.376 1.00 95.94 147 TYR A O 1
ATOM 1091 N N . SER A 1 148 ? -4.453 -4.765 -2.494 1.00 91.38 148 SER A N 1
ATOM 1092 C CA . SER A 1 148 ? -5.871 -4.552 -2.183 1.00 91.38 148 SER A CA 1
ATOM 1093 C C . SER A 1 148 ? -6.447 -5.701 -1.363 1.00 91.38 148 SER A C 1
ATOM 1095 O O . SER A 1 148 ? -7.144 -5.462 -0.375 1.00 91.38 148 SER A O 1
ATOM 1097 N N . MET A 1 149 ? -6.134 -6.946 -1.733 1.00 90.50 149 MET A N 1
ATOM 1098 C CA . MET A 1 149 ? -6.589 -8.126 -0.994 1.00 90.50 149 MET A CA 1
ATOM 1099 C C . MET A 1 149 ? -5.933 -8.220 0.381 1.00 90.50 149 MET A C 1
ATOM 1101 O O . MET A 1 149 ? -6.634 -8.417 1.371 1.00 90.50 149 MET A O 1
ATOM 1105 N N . ILE A 1 150 ? -4.619 -7.993 0.454 1.00 94.00 150 ILE A N 1
ATOM 1106 C CA . ILE A 1 150 ? -3.877 -7.960 1.721 1.00 94.00 150 ILE A CA 1
ATOM 1107 C C . ILE A 1 150 ? -4.440 -6.875 2.650 1.00 94.00 150 ILE A C 1
ATOM 1109 O O . ILE A 1 150 ? -4.699 -7.138 3.822 1.00 94.00 150 ILE A O 1
ATOM 1113 N N . THR A 1 151 ? -4.700 -5.668 2.135 1.00 93.19 151 THR A N 1
ATOM 1114 C CA . THR A 1 151 ? -5.298 -4.580 2.931 1.00 93.19 151 THR A CA 1
ATOM 1115 C C . THR A 1 151 ? -6.659 -4.986 3.498 1.00 93.19 151 THR A C 1
ATOM 1117 O O . THR A 1 151 ? -6.895 -4.820 4.692 1.00 93.19 151 THR A O 1
ATOM 1120 N N . GLN A 1 152 ? -7.545 -5.551 2.670 1.00 89.00 152 GLN A N 1
ATOM 1121 C CA . GLN A 1 152 ? -8.868 -6.009 3.114 1.00 89.00 152 GLN A CA 1
ATOM 1122 C C . GLN A 1 152 ? -8.769 -7.123 4.165 1.00 89.00 152 GLN A C 1
ATOM 1124 O O . GLN A 1 152 ? -9.463 -7.074 5.178 1.00 89.00 152 GLN A O 1
ATOM 1129 N N . SER A 1 153 ? -7.880 -8.096 3.953 1.00 89.12 153 SER A N 1
ATOM 1130 C CA . SER A 1 153 ? -7.628 -9.192 4.893 1.00 89.12 153 SER A CA 1
ATOM 1131 C C . SER A 1 153 ? -7.161 -8.673 6.252 1.00 89.12 153 SER A C 1
ATOM 1133 O O . SER A 1 153 ? -7.798 -8.927 7.276 1.00 89.12 153 SER A O 1
ATOM 1135 N N . ARG A 1 154 ? -6.097 -7.862 6.267 1.00 90.50 154 ARG A N 1
ATOM 1136 C CA . ARG A 1 154 ? -5.509 -7.325 7.502 1.00 90.50 154 ARG A CA 1
ATOM 1137 C C . ARG A 1 154 ? -6.456 -6.366 8.235 1.00 90.50 154 ARG A C 1
ATOM 1139 O O . ARG A 1 154 ? -6.428 -6.307 9.464 1.00 90.50 154 ARG A O 1
ATOM 1146 N N . ALA A 1 155 ? -7.349 -5.669 7.523 1.00 88.94 155 ALA A N 1
ATOM 1147 C CA . ALA A 1 155 ? -8.420 -4.877 8.139 1.00 88.94 155 ALA A CA 1
ATOM 1148 C C . ALA A 1 155 ? -9.444 -5.730 8.916 1.00 88.94 155 ALA A C 1
ATOM 1150 O O . ALA A 1 155 ? -10.072 -5.229 9.847 1.00 88.94 155 ALA A O 1
ATOM 1151 N N . ASN A 1 156 ? -9.619 -7.006 8.556 1.00 84.06 156 ASN A N 1
ATOM 1152 C CA . ASN A 1 156 ? -10.589 -7.908 9.187 1.00 84.06 156 ASN A CA 1
ATOM 1153 C C . ASN A 1 156 ? -10.025 -8.669 10.403 1.00 84.06 156 ASN A C 1
ATOM 1155 O O . ASN A 1 156 ? -10.801 -9.177 11.213 1.00 84.06 156 ASN A O 1
ATOM 1159 N N . GLN A 1 157 ? -8.700 -8.707 10.578 1.00 81.12 157 GLN A N 1
ATOM 1160 C CA . GLN A 1 157 ? -7.996 -9.420 11.660 1.00 81.12 157 GLN A CA 1
ATOM 1161 C C . GLN A 1 157 ? -8.018 -8.667 13.010 1.00 81.12 157 GLN A C 1
ATOM 1163 O O . GLN A 1 157 ? -6.992 -8.499 13.659 1.00 81.12 157 GLN A O 1
ATOM 1168 N N . VAL A 1 158 ? -9.178 -8.152 13.423 1.00 69.06 158 VAL A N 1
ATOM 1169 C CA . VAL A 1 158 ? -9.318 -7.307 14.632 1.00 69.06 158 VAL A CA 1
ATOM 1170 C C . VAL A 1 158 ? -9.614 -8.125 15.899 1.00 69.06 158 VAL A C 1
ATOM 1172 O O . VAL A 1 158 ? -9.539 -7.614 17.011 1.00 69.06 158 VAL A O 1
ATOM 1175 N N . THR A 1 159 ? -9.960 -9.406 15.768 1.00 59.25 159 THR A N 1
ATOM 1176 C CA . THR A 1 159 ? -10.382 -10.246 16.898 1.00 59.25 159 THR A CA 1
ATOM 1177 C C . THR A 1 159 ? -9.240 -11.096 17.454 1.00 59.25 159 THR A C 1
ATOM 1179 O O . THR A 1 159 ? -8.711 -11.940 16.736 1.00 59.25 159 THR A O 1
ATOM 1182 N N . GLY A 1 160 ? -8.951 -10.960 18.754 1.00 58.69 160 GLY A N 1
ATOM 1183 C CA . GLY A 1 160 ? -8.202 -11.958 19.535 1.00 58.69 160 GLY A CA 1
ATOM 1184 C C . GLY A 1 160 ? -6.712 -11.689 19.758 1.00 58.69 160 GLY A C 1
ATOM 1185 O O . GLY A 1 160 ? -6.059 -12.489 20.422 1.00 58.69 160 GLY A O 1
ATOM 1186 N N . SER A 1 161 ? -6.175 -10.579 19.258 1.00 61.28 161 SER A N 1
ATOM 1187 C CA . SER A 1 161 ? -4.782 -10.176 19.471 1.00 61.28 161 SER A CA 1
ATOM 1188 C C . SER A 1 161 ? -4.724 -8.835 20.194 1.00 61.28 161 SER A C 1
ATOM 1190 O O . SER A 1 161 ? -5.158 -7.825 19.647 1.00 61.28 161 SER A O 1
ATOM 1192 N N . GLU A 1 162 ? -4.181 -8.822 21.415 1.00 73.00 162 GLU A N 1
ATOM 1193 C CA . GLU A 1 162 ? -3.859 -7.570 22.100 1.00 73.00 162 GLU A CA 1
ATOM 1194 C C . GLU A 1 162 ? -2.845 -6.785 21.271 1.00 73.00 162 GLU A C 1
ATOM 1196 O O . GLU A 1 162 ? -1.833 -7.324 20.807 1.00 73.00 162 GLU A O 1
ATOM 1201 N N . ASN A 1 163 ? -3.109 -5.496 21.083 1.00 81.44 163 ASN A N 1
ATOM 1202 C CA . ASN A 1 163 ? -2.155 -4.637 20.418 1.00 81.44 163 ASN A CA 1
ATOM 1203 C C . ASN A 1 163 ? -1.004 -4.308 21.377 1.00 81.44 163 ASN A C 1
ATOM 1205 O O . ASN A 1 163 ? -1.165 -3.553 22.335 1.00 81.44 163 ASN A O 1
ATOM 1209 N N . THR A 1 164 ? 0.183 -4.831 21.081 1.00 77.62 164 THR A N 1
ATOM 1210 C CA . THR A 1 164 ? 1.396 -4.594 21.875 1.00 77.62 164 THR A CA 1
ATOM 1211 C C . THR A 1 164 ? 2.076 -3.259 21.563 1.00 77.62 164 THR A C 1
ATOM 1213 O O . THR A 1 164 ? 3.030 -2.886 22.243 1.00 77.62 164 THR A O 1
ATOM 1216 N N . THR A 1 165 ? 1.624 -2.532 20.536 1.00 82.25 165 THR A N 1
ATOM 1217 C CA . THR A 1 165 ? 2.198 -1.242 20.130 1.00 82.25 165 THR A CA 1
ATOM 1218 C C . THR A 1 165 ? 1.155 -0.137 20.280 1.00 82.25 165 THR A C 1
ATOM 1220 O O . THR A 1 165 ? 0.306 0.021 19.399 1.00 82.25 165 THR A O 1
ATOM 1223 N N . PRO A 1 166 ? 1.204 0.657 21.366 1.00 78.38 166 PRO A N 1
ATOM 1224 C CA . PRO A 1 166 ? 0.269 1.756 21.568 1.00 78.38 166 PRO A CA 1
ATOM 1225 C C . PRO A 1 166 ? 0.250 2.720 20.381 1.00 78.38 166 PRO A C 1
ATOM 1227 O O . PRO A 1 166 ? 1.274 2.952 19.737 1.00 78.38 166 PRO A O 1
ATOM 1230 N N . TRP A 1 167 ? -0.906 3.331 20.125 1.00 93.19 167 TRP A N 1
ATOM 1231 C CA . TRP A 1 167 ? -0.981 4.465 19.204 1.00 93.19 167 TRP A CA 1
ATOM 1232 C C . TRP A 1 167 ? -0.079 5.600 19.686 1.00 93.19 167 TRP A C 1
ATOM 1234 O O . TRP A 1 167 ? -0.019 5.886 20.886 1.00 93.19 167 TRP A O 1
ATOM 1244 N N . SER A 1 168 ? 0.565 6.283 18.749 1.00 92.25 168 SER A N 1
ATOM 1245 C CA . SER A 1 168 ? 1.262 7.540 18.982 1.00 92.25 168 SER A CA 1
ATOM 1246 C C . SER A 1 168 ? 0.317 8.580 19.584 1.00 92.25 168 SER A C 1
ATOM 1248 O O . SER A 1 168 ? -0.889 8.599 19.318 1.00 92.25 168 SER A O 1
ATOM 1250 N N . ALA A 1 169 ? 0.874 9.495 20.378 1.00 89.75 169 ALA A N 1
ATOM 1251 C CA . ALA A 1 169 ? 0.101 10.573 20.994 1.00 89.75 169 ALA A CA 1
ATOM 1252 C C . ALA A 1 169 ? -0.644 11.420 19.944 1.00 89.75 169 ALA A C 1
ATOM 1254 O O . ALA A 1 169 ? -1.812 11.760 20.126 1.00 89.75 169 ALA A O 1
ATOM 1255 N N . THR A 1 170 ? 0.002 11.692 18.806 1.00 91.81 170 THR A N 1
ATOM 1256 C CA . THR A 1 170 ? -0.590 12.426 17.680 1.00 91.81 170 THR A CA 1
ATOM 1257 C C . THR A 1 170 ? -1.804 11.702 17.102 1.00 91.81 170 THR A C 1
ATOM 1259 O O . THR A 1 170 ? -2.838 12.328 16.840 1.00 91.81 170 THR A O 1
ATOM 1262 N N . TYR A 1 171 ? -1.711 10.382 16.923 1.00 92.94 171 TYR A N 1
ATOM 1263 C CA . TYR A 1 171 ? -2.815 9.595 16.387 1.00 92.94 171 TYR A CA 1
ATOM 1264 C C . TYR A 1 171 ? -3.976 9.498 17.381 1.00 92.94 171 TYR A C 1
ATOM 1266 O O . TYR A 1 171 ? -5.130 9.689 16.991 1.00 92.94 171 TYR A O 1
ATOM 1274 N N . GLN A 1 172 ? -3.689 9.296 18.672 1.00 90.19 172 GLN A N 1
ATOM 1275 C CA . GLN A 1 172 ? -4.710 9.312 19.727 1.00 90.19 172 GLN A CA 1
ATOM 1276 C C . GLN A 1 172 ? -5.473 10.641 19.753 1.00 90.19 172 GLN A C 1
ATOM 1278 O O . GLN A 1 172 ? -6.705 10.638 19.748 1.00 90.19 172 GLN A O 1
ATOM 1283 N N . GLN A 1 173 ? -4.754 11.767 19.704 1.00 89.00 173 GLN A N 1
ATOM 1284 C CA . GLN A 1 173 ? -5.361 13.097 19.685 1.00 89.00 173 GLN A CA 1
ATOM 1285 C C . GLN A 1 173 ? -6.234 13.303 18.442 1.00 89.00 173 GLN A C 1
ATOM 1287 O O . GLN A 1 173 ? -7.375 13.750 18.550 1.00 89.00 173 GLN A O 1
ATOM 1292 N N . THR A 1 174 ? -5.733 12.919 17.266 1.00 91.50 174 THR A N 1
ATOM 1293 C CA . THR A 1 174 ? -6.484 13.019 16.005 1.00 91.50 174 THR A CA 1
ATOM 1294 C C . THR A 1 174 ? -7.760 12.173 16.046 1.00 91.50 174 THR A C 1
ATOM 1296 O O . THR A 1 174 ? -8.823 12.622 15.613 1.00 91.50 174 THR A O 1
ATOM 1299 N N . ASN A 1 175 ? -7.684 10.952 16.585 1.00 92.75 175 ASN A N 1
ATOM 1300 C CA . ASN A 1 175 ? -8.837 10.060 16.705 1.00 92.75 175 ASN A CA 1
ATOM 1301 C C . ASN A 1 175 ? -9.880 10.608 17.695 1.00 92.75 175 ASN A C 1
ATOM 1303 O O . ASN A 1 175 ? -11.078 10.570 17.406 1.00 92.75 175 ASN A O 1
ATOM 1307 N N . ALA A 1 176 ? -9.432 11.173 18.820 1.00 90.12 176 ALA A N 1
ATOM 1308 C CA . ALA A 1 176 ? -10.306 11.817 19.797 1.00 90.12 176 ALA A CA 1
ATOM 1309 C C . ALA A 1 176 ? -11.020 13.048 19.207 1.00 90.12 176 ALA A C 1
ATOM 1311 O O . ALA A 1 176 ? -12.229 13.195 19.391 1.00 90.12 176 ALA A O 1
ATOM 1312 N N . SER A 1 177 ? -10.320 13.879 18.428 1.00 90.00 177 SER A N 1
ATOM 1313 C CA . SER A 1 177 ? -10.927 15.018 17.726 1.00 90.00 177 SER A CA 1
ATOM 1314 C C . SER A 1 177 ? -11.989 14.573 16.712 1.00 90.00 177 SER A C 1
ATOM 1316 O O . SER A 1 177 ? -13.119 15.054 16.770 1.00 90.00 177 SER A O 1
ATOM 1318 N N . LYS A 1 178 ? -11.689 13.577 15.863 1.00 91.00 178 LYS A N 1
ATOM 1319 C CA . LYS A 1 178 ? -12.668 12.994 14.918 1.00 91.00 178 LYS A CA 1
ATOM 1320 C C . LYS A 1 178 ? -13.877 12.370 15.626 1.00 91.00 178 LYS A C 1
ATOM 1322 O O . LYS A 1 178 ? -14.988 12.377 15.101 1.00 91.00 178 LYS A O 1
ATOM 1327 N N . CYS A 1 179 ? -13.674 11.802 16.815 1.00 92.50 179 CYS A N 1
ATOM 1328 C CA . CYS A 1 179 ? -14.763 11.288 17.641 1.00 92.50 179 CYS A CA 1
ATOM 1329 C C . CYS A 1 179 ? -15.712 12.415 18.068 1.00 92.50 179 CYS A C 1
ATOM 1331 O O . CYS A 1 179 ? -16.922 12.291 17.872 1.00 92.50 179 CYS A O 1
ATOM 1333 N N . ALA A 1 180 ? -15.168 13.531 18.558 1.00 91.56 180 ALA A N 1
ATOM 1334 C CA . ALA A 1 180 ? -15.952 14.671 19.026 1.00 91.56 180 ALA A CA 1
ATOM 1335 C C . ALA A 1 180 ? -16.729 15.379 17.902 1.00 91.56 180 ALA A C 1
ATOM 1337 O O . ALA A 1 180 ? -17.678 16.110 18.180 1.00 91.56 180 ALA A O 1
ATOM 1338 N N . GLU A 1 181 ? -16.380 15.161 16.631 1.00 91.25 181 GLU A N 1
ATOM 1339 C CA . GLU A 1 181 ? -17.166 15.637 15.487 1.00 91.25 181 GLU A CA 1
ATOM 1340 C C . GLU A 1 181 ? -18.493 14.878 15.354 1.00 91.25 181 GLU A C 1
ATOM 1342 O O . GLU A 1 181 ? -19.525 15.507 15.113 1.00 91.25 181 GLU A O 1
ATOM 1347 N N . LYS A 1 182 ? -18.484 13.557 15.576 1.00 89.81 182 LYS A N 1
ATOM 1348 C CA . LYS A 1 182 ? -19.609 12.647 15.283 1.00 89.81 182 LYS A CA 1
ATOM 1349 C C . LYS A 1 182 ? -20.430 12.227 16.503 1.00 89.81 182 LYS A C 1
ATOM 1351 O O . LYS A 1 182 ? -21.585 11.839 16.349 1.00 89.81 182 LYS A O 1
ATOM 1356 N N . TRP A 1 183 ? -19.842 12.283 17.693 1.00 93.06 183 TRP A N 1
ATOM 1357 C CA . TRP A 1 183 ? -20.422 11.730 18.915 1.00 93.06 183 TRP A CA 1
ATOM 1358 C C . TRP A 1 183 ? -20.471 12.780 20.026 1.00 93.06 183 TRP A C 1
ATOM 1360 O O . TRP A 1 183 ? -19.666 13.715 20.051 1.00 93.06 183 TRP A O 1
ATOM 1370 N N . ILE A 1 184 ? -21.419 12.614 20.942 1.00 92.81 184 ILE A N 1
ATOM 1371 C CA . ILE A 1 184 ? -21.512 13.355 22.206 1.00 92.81 184 ILE A CA 1
ATOM 1372 C C . ILE A 1 184 ? -21.528 12.366 23.363 1.00 92.81 184 ILE A C 1
ATOM 1374 O O . ILE A 1 184 ? -21.953 11.220 23.208 1.00 92.81 184 ILE A O 1
ATOM 1378 N N . ALA A 1 185 ? -21.056 12.800 24.526 1.00 91.75 185 ALA A N 1
ATOM 1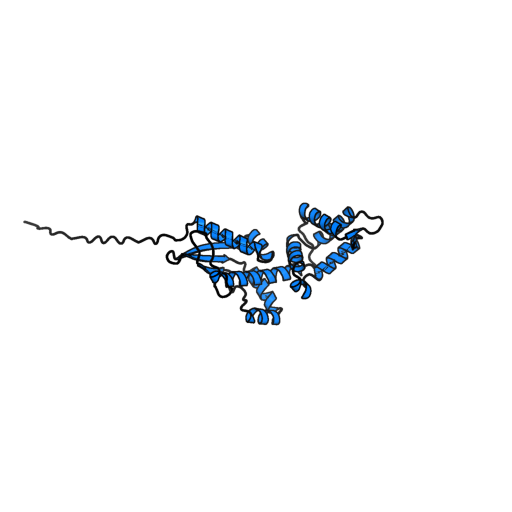379 C CA . ALA A 1 185 ? -21.174 11.992 25.728 1.00 91.75 185 ALA A CA 1
ATOM 1380 C C . ALA A 1 185 ? -22.615 11.997 26.266 1.00 91.75 185 ALA A C 1
ATOM 1382 O O . ALA A 1 185 ? -23.373 12.950 26.062 1.00 91.75 185 ALA A O 1
ATOM 1383 N N . GLN A 1 186 ? -22.994 10.927 26.962 1.00 89.62 186 GLN A N 1
ATOM 1384 C CA . GLN A 1 186 ? -24.250 10.852 27.704 1.00 89.62 186 GLN A CA 1
ATOM 1385 C C . GLN A 1 186 ? -24.334 11.970 28.756 1.00 89.62 186 GLN A C 1
ATOM 1387 O O . GLN A 1 186 ? -23.324 12.507 29.213 1.00 89.62 186 GLN A O 1
ATOM 1392 N N . SER A 1 187 ? -25.561 12.326 29.147 1.00 76.94 187 SER A N 1
ATOM 1393 C CA . SER A 1 187 ? -25.819 13.423 30.086 1.00 76.94 187 SER A CA 1
ATOM 1394 C C . SER A 1 187 ? -24.951 13.320 31.347 1.00 76.94 187 SER A C 1
ATOM 1396 O O . SER A 1 187 ? -24.984 12.309 32.046 1.00 76.94 187 SER A O 1
ATOM 1398 N N . GLY A 1 188 ? -24.207 14.387 31.650 1.00 76.62 188 GLY A N 1
ATOM 1399 C CA . GLY A 1 188 ? -23.321 14.468 32.817 1.00 76.62 188 GLY A CA 1
ATOM 1400 C C . GLY A 1 188 ? -21.879 14.004 32.582 1.00 76.62 188 GLY A C 1
ATOM 1401 O O . GLY A 1 188 ? -21.091 14.024 33.524 1.00 76.62 188 GLY A O 1
ATOM 1402 N N . GLN A 1 189 ? -21.513 13.616 31.358 1.00 81.94 189 GLN A N 1
ATOM 1403 C CA . GLN A 1 189 ? -20.141 13.257 30.991 1.00 81.94 189 GLN A CA 1
ATOM 1404 C C . GLN A 1 189 ? -19.490 14.309 30.083 1.00 81.94 189 GLN A C 1
ATOM 1406 O O . GLN A 1 189 ? -20.146 14.967 29.277 1.00 81.94 189 GLN A O 1
ATOM 1411 N N . ASP A 1 190 ? -18.170 14.446 30.202 1.00 90.25 190 ASP A N 1
ATOM 1412 C CA . ASP A 1 190 ? -17.365 15.292 29.323 1.00 90.25 190 ASP A CA 1
ATOM 1413 C C . ASP A 1 190 ? -17.045 14.565 28.003 1.00 90.25 190 ASP A C 1
ATOM 1415 O O . ASP A 1 190 ? -16.509 13.454 27.998 1.00 90.25 190 ASP A O 1
ATOM 1419 N N . THR A 1 191 ? -17.346 15.211 26.871 1.00 91.31 191 THR A N 1
ATOM 1420 C CA . THR A 1 191 ? -17.145 14.630 25.529 1.00 91.31 191 THR A CA 1
ATOM 1421 C C . THR A 1 191 ? -15.667 14.418 25.213 1.00 91.31 191 THR A C 1
ATOM 1423 O O . THR A 1 191 ? -15.323 13.424 24.571 1.00 91.31 191 THR A O 1
ATOM 1426 N N . VAL A 1 192 ? -14.777 15.293 25.696 1.00 91.12 192 VAL A N 1
ATOM 1427 C CA . VAL A 1 192 ? -13.329 15.141 25.478 1.00 91.12 192 VAL A CA 1
ATOM 1428 C C . VAL A 1 192 ? -12.826 13.873 26.168 1.00 91.12 192 VAL A C 1
ATOM 1430 O O . VAL A 1 192 ? -12.191 13.026 25.534 1.00 91.12 192 VAL A O 1
ATOM 1433 N N . SER A 1 193 ? -13.185 13.692 27.438 1.00 91.38 193 SER A N 1
ATOM 1434 C CA . SER A 1 193 ? -12.834 12.515 28.238 1.00 91.38 193 SER A CA 1
ATOM 1435 C C . SER A 1 193 ? -13.440 11.221 27.678 1.00 91.38 193 SER A C 1
ATOM 1437 O O . SER A 1 193 ? -12.756 10.197 27.610 1.00 91.38 193 SER A O 1
ATOM 1439 N N . ALA A 1 194 ? -14.691 11.259 27.211 1.00 94.31 194 ALA A N 1
ATOM 1440 C CA . ALA A 1 194 ? -15.356 10.115 26.585 1.00 94.31 194 ALA A CA 1
ATOM 1441 C C . ALA A 1 194 ? -14.682 9.701 25.260 1.00 94.31 194 ALA A C 1
ATOM 1443 O O . ALA A 1 194 ? -14.421 8.518 25.023 1.00 94.31 194 ALA A O 1
ATOM 1444 N N . CYS A 1 195 ? -14.310 10.667 24.416 1.00 94.50 195 CYS A N 1
ATOM 1445 C CA . CYS A 1 195 ? -13.574 10.389 23.182 1.00 94.50 195 CYS A CA 1
ATOM 1446 C C . CYS A 1 195 ? -12.140 9.898 23.438 1.00 94.50 195 CYS A C 1
ATOM 1448 O O . CYS A 1 195 ? -11.669 9.009 22.722 1.00 94.50 195 CYS A O 1
ATOM 1450 N N . ALA A 1 196 ? -11.469 10.395 24.482 1.00 92.44 196 ALA A N 1
ATOM 1451 C CA . ALA A 1 196 ? -10.176 9.866 24.921 1.00 92.44 196 ALA A CA 1
ATOM 1452 C C . ALA A 1 196 ? -10.291 8.414 25.426 1.00 92.44 196 ALA A C 1
ATOM 1454 O O . ALA A 1 196 ? -9.470 7.568 25.066 1.00 92.44 196 ALA A O 1
ATOM 1455 N N . CYS A 1 197 ? -11.344 8.093 26.189 1.00 93.19 197 CYS A N 1
ATOM 1456 C CA . CYS A 1 197 ? -11.668 6.717 26.579 1.00 93.19 197 CYS A CA 1
ATOM 1457 C C . CYS A 1 197 ? -11.824 5.814 25.348 1.00 93.19 197 CYS A C 1
ATOM 1459 O O . CYS A 1 197 ? -11.205 4.748 25.292 1.00 93.19 197 CYS A O 1
ATOM 1461 N N . ARG A 1 198 ? -12.582 6.251 24.329 1.00 94.12 198 ARG A N 1
ATOM 1462 C CA . ARG A 1 198 ? -12.780 5.468 23.097 1.00 94.12 198 ARG A CA 1
ATOM 1463 C C . ARG A 1 198 ? -11.456 5.219 22.382 1.00 94.12 198 ARG A C 1
ATOM 1465 O O . ARG A 1 198 ? -11.189 4.085 21.991 1.00 94.12 198 ARG A O 1
ATOM 1472 N N . ALA A 1 199 ? -10.625 6.250 22.222 1.00 92.69 199 ALA A N 1
ATOM 1473 C CA . ALA A 1 199 ? -9.313 6.106 21.597 1.00 92.69 199 ALA A CA 1
ATOM 1474 C C . ALA A 1 199 ? -8.443 5.086 22.352 1.00 92.69 199 ALA A C 1
ATOM 1476 O O . ALA A 1 199 ? -7.847 4.213 21.727 1.00 92.69 199 ALA A O 1
ATOM 1477 N N . LYS A 1 200 ? -8.449 5.124 23.692 1.00 90.38 200 LYS A N 1
ATOM 1478 C CA . LYS A 1 200 ? -7.733 4.154 24.530 1.00 90.38 200 LYS A CA 1
ATOM 1479 C C . LYS A 1 200 ? -8.231 2.720 24.317 1.00 90.38 200 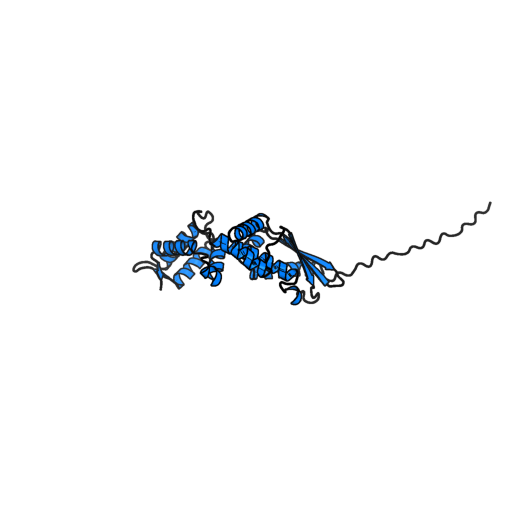LYS A C 1
ATOM 1481 O O . LYS A 1 200 ? -7.408 1.837 24.090 1.00 90.38 200 LYS A O 1
ATOM 1486 N N . GLN A 1 201 ? -9.549 2.500 24.340 1.00 90.25 201 GLN A N 1
ATOM 1487 C CA . GLN A 1 201 ? -10.163 1.182 24.115 1.00 90.25 201 GLN A CA 1
ATOM 1488 C C . GLN A 1 201 ? -9.771 0.596 22.751 1.00 90.25 201 GLN A C 1
ATOM 1490 O O . GLN A 1 201 ? -9.330 -0.547 22.666 1.00 90.25 201 GLN A O 1
ATOM 1495 N N . LEU A 1 202 ? -9.869 1.397 21.686 1.00 91.31 202 LEU A N 1
ATOM 1496 C CA . LEU A 1 202 ? -9.507 0.958 20.336 1.00 91.31 202 LEU A CA 1
ATOM 1497 C C . LEU A 1 202 ? -8.003 0.696 20.198 1.00 91.31 202 LEU A C 1
ATOM 1499 O O . LEU A 1 202 ? -7.609 -0.315 19.620 1.00 91.31 202 LEU A O 1
ATOM 1503 N N . SER A 1 203 ? -7.165 1.560 20.778 1.00 91.44 203 SER A N 1
ATOM 1504 C CA . SER A 1 203 ? -5.705 1.419 20.718 1.00 91.44 203 SER A CA 1
ATOM 1505 C C . SER A 1 203 ? -5.178 0.158 21.405 1.00 91.44 203 SER A C 1
ATOM 1507 O O . SER A 1 203 ? -4.095 -0.305 21.060 1.00 91.44 203 SER A O 1
ATOM 1509 N N . ALA A 1 204 ? -5.938 -0.419 22.342 1.00 88.88 204 ALA A N 1
ATOM 1510 C CA . ALA A 1 204 ? -5.582 -1.672 23.005 1.00 88.88 204 ALA A CA 1
ATOM 1511 C C . ALA A 1 204 ? -5.778 -2.908 22.107 1.00 88.88 204 ALA A C 1
ATOM 1513 O O . ALA A 1 204 ? -5.238 -3.969 22.402 1.00 88.88 204 ALA A O 1
ATOM 1514 N N . GLN A 1 205 ? -6.545 -2.783 21.021 1.00 89.00 205 GLN A N 1
ATOM 1515 C CA . GLN A 1 205 ? -6.930 -3.908 20.159 1.00 89.00 205 GLN A CA 1
ATOM 1516 C C . GLN A 1 205 ? -6.416 -3.762 18.724 1.00 89.00 205 GLN A C 1
ATOM 1518 O O . GLN A 1 205 ? -6.217 -4.750 18.030 1.00 89.00 205 GLN A O 1
ATOM 1523 N N . VAL A 1 206 ? -6.196 -2.531 18.261 1.00 90.12 206 VAL A N 1
ATOM 1524 C CA . VAL A 1 206 ? -5.839 -2.237 16.869 1.00 90.12 206 VAL A CA 1
ATOM 1525 C C . VAL A 1 206 ? -4.652 -1.290 16.867 1.00 90.12 206 VAL A C 1
ATOM 1527 O O . VAL A 1 206 ? -4.688 -0.295 17.581 1.00 90.12 206 VAL A O 1
ATOM 1530 N N . ASN A 1 207 ? -3.615 -1.549 16.068 1.00 90.88 207 ASN A N 1
ATOM 1531 C CA . ASN A 1 207 ? -2.502 -0.605 15.882 1.00 90.88 207 ASN A CA 1
ATOM 1532 C C . ASN A 1 207 ? -2.796 0.425 14.775 1.00 90.88 207 ASN A C 1
ATOM 1534 O O . ASN A 1 207 ? -3.763 0.301 14.027 1.00 90.88 207 ASN A O 1
ATOM 1538 N N . GLU A 1 208 ? -1.952 1.450 14.642 1.00 92.06 208 GLU A N 1
ATOM 1539 C CA . GLU A 1 208 ? -2.167 2.518 13.652 1.00 92.06 208 GLU A CA 1
ATOM 1540 C C . GLU A 1 208 ? -2.181 2.012 12.203 1.00 92.06 208 GLU A C 1
ATOM 1542 O O . GLU A 1 208 ? -2.986 2.472 11.394 1.00 92.06 208 GLU A O 1
ATOM 1547 N N . ARG A 1 209 ? -1.334 1.031 11.864 1.00 91.69 209 ARG A N 1
ATOM 1548 C CA . ARG A 1 209 ? -1.298 0.458 10.509 1.00 91.69 209 ARG A CA 1
ATOM 1549 C C . ARG A 1 209 ? -2.593 -0.264 10.184 1.00 91.69 209 ARG A C 1
ATOM 1551 O O . ARG A 1 209 ? -3.122 -0.130 9.084 1.00 91.69 209 ARG A O 1
ATOM 1558 N N . GLN A 1 210 ? -3.109 -1.013 11.149 1.00 90.31 210 GLN A N 1
ATOM 1559 C CA . GLN A 1 210 ? -4.365 -1.718 11.000 1.00 90.31 210 GLN A CA 1
ATOM 1560 C C . GLN A 1 210 ? -5.542 -0.746 10.922 1.00 90.31 210 GLN A C 1
ATOM 1562 O O . GLN A 1 210 ? -6.423 -0.939 10.086 1.00 90.31 210 GLN A O 1
ATOM 1567 N N . MET A 1 211 ? -5.510 0.350 11.687 1.00 91.38 211 MET A N 1
ATOM 1568 C CA . MET A 1 211 ? -6.463 1.443 11.510 1.00 91.38 211 MET A CA 1
ATOM 1569 C C . MET A 1 211 ? -6.410 2.042 10.101 1.00 91.38 211 MET A C 1
ATOM 1571 O O . MET A 1 211 ? -7.465 2.286 9.528 1.00 91.38 211 MET A O 1
ATOM 1575 N N . ALA A 1 212 ? -5.229 2.221 9.501 1.00 92.12 212 ALA A N 1
ATOM 1576 C CA . ALA A 1 212 ? -5.129 2.701 8.120 1.00 92.12 212 ALA A CA 1
ATOM 1577 C C . ALA A 1 212 ? -5.777 1.729 7.113 1.00 92.12 212 ALA A C 1
ATOM 1579 O O . ALA A 1 212 ? -6.435 2.169 6.169 1.00 92.12 212 ALA A O 1
ATOM 1580 N N . TYR A 1 213 ? -5.656 0.412 7.326 1.00 92.56 213 TYR A N 1
ATOM 1581 C CA . TYR A 1 213 ? -6.359 -0.586 6.507 1.00 92.56 213 TYR A CA 1
ATOM 1582 C C . TYR A 1 213 ? -7.878 -0.493 6.676 1.00 92.56 213 TYR A C 1
ATOM 1584 O O . TYR A 1 213 ? -8.616 -0.521 5.692 1.00 92.56 213 TYR A O 1
ATOM 1592 N N . ILE A 1 214 ? -8.341 -0.353 7.918 1.00 90.44 214 ILE A N 1
ATOM 1593 C CA . ILE A 1 214 ? -9.760 -0.216 8.259 1.00 90.44 214 ILE A CA 1
ATOM 1594 C C . ILE A 1 214 ? -10.344 1.063 7.653 1.00 90.44 214 ILE A C 1
ATOM 1596 O O . ILE A 1 214 ? -11.396 1.006 7.019 1.00 90.44 214 ILE A O 1
ATOM 1600 N N . ASP A 1 215 ? -9.666 2.200 7.805 1.00 90.00 215 ASP A N 1
ATOM 1601 C CA . ASP A 1 215 ? -10.094 3.490 7.263 1.00 90.00 215 ASP A CA 1
ATOM 1602 C C . ASP A 1 215 ? -10.181 3.434 5.731 1.00 90.00 215 ASP A C 1
ATOM 1604 O O . ASP A 1 215 ? -11.181 3.871 5.154 1.00 90.00 215 ASP A O 1
ATOM 1608 N N . TYR A 1 216 ? -9.189 2.821 5.072 1.00 91.00 216 TYR A N 1
ATOM 1609 C CA . TYR A 1 216 ? -9.219 2.599 3.626 1.00 91.00 216 TYR A CA 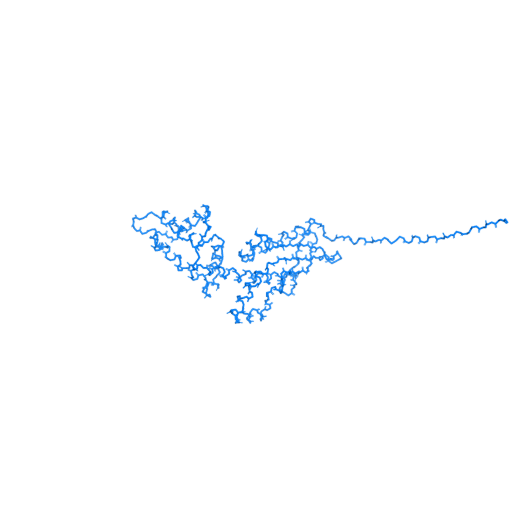1
ATOM 1610 C C . TYR A 1 216 ? -10.434 1.760 3.208 1.00 91.00 216 TYR A C 1
ATOM 1612 O O . TYR A 1 216 ? -11.216 2.187 2.356 1.00 91.00 216 TYR A O 1
ATOM 1620 N N . VAL A 1 217 ? -10.642 0.600 3.840 1.00 89.62 217 VAL A N 1
ATOM 1621 C CA .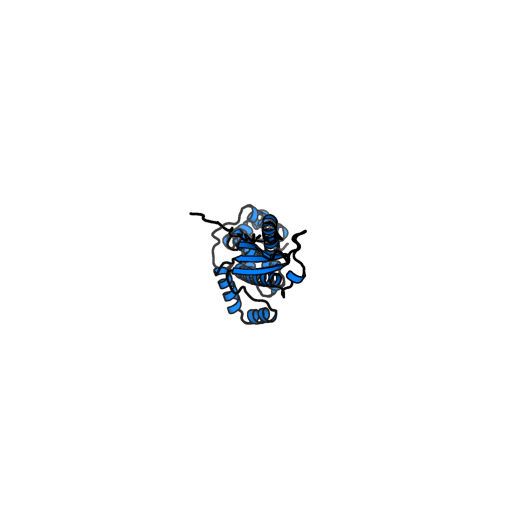 VAL A 1 217 ? -11.780 -0.288 3.551 1.00 89.62 217 VAL A CA 1
ATOM 1622 C C . VAL A 1 217 ? -13.112 0.434 3.760 1.00 89.62 217 VAL A C 1
ATOM 1624 O O . VAL A 1 217 ? -13.997 0.332 2.914 1.00 89.62 217 VAL A O 1
ATOM 1627 N N . ARG A 1 218 ? -13.242 1.217 4.835 1.00 86.94 218 ARG A N 1
ATOM 1628 C CA . ARG A 1 218 ? -14.465 1.968 5.152 1.00 86.94 218 ARG A CA 1
ATOM 1629 C C . ARG A 1 218 ? -14.723 3.140 4.215 1.00 86.94 218 ARG A C 1
ATOM 1631 O O . ARG A 1 218 ? -15.880 3.510 4.030 1.00 86.94 218 ARG A O 1
ATOM 1638 N N . SER A 1 219 ? -13.679 3.710 3.615 1.00 86.62 219 SER A N 1
ATOM 1639 C CA . SER A 1 219 ? -13.824 4.725 2.568 1.00 86.62 219 SER A CA 1
ATOM 1640 C C . SER A 1 219 ? -14.337 4.146 1.244 1.00 86.62 219 SER A C 1
ATOM 1642 O O . SER A 1 219 ? -14.851 4.892 0.411 1.00 86.62 219 SER A O 1
ATOM 1644 N N . ASN A 1 220 ? -14.239 2.824 1.054 1.00 81.56 220 ASN A N 1
ATOM 1645 C CA . ASN A 1 220 ? -14.662 2.153 -0.165 1.00 81.56 220 ASN A CA 1
ATOM 1646 C C . ASN A 1 220 ? -16.053 1.502 0.016 1.00 81.56 220 ASN A C 1
ATOM 1648 O O . ASN A 1 220 ? -16.172 0.471 0.686 1.00 81.56 220 ASN A O 1
ATOM 1652 N N . PRO A 1 221 ? -17.116 2.047 -0.607 1.00 71.62 221 PRO A N 1
ATOM 1653 C CA . PRO A 1 221 ? -18.480 1.554 -0.413 1.00 71.62 221 PRO A CA 1
ATOM 1654 C C . PRO A 1 221 ? -18.659 0.094 -0.854 1.00 71.62 221 PRO A C 1
ATOM 1656 O O . PRO A 1 221 ? -19.444 -0.634 -0.247 1.00 71.62 221 PRO A O 1
ATOM 1659 N N . TYR A 1 222 ? -17.899 -0.367 -1.852 1.00 67.44 222 TYR A N 1
ATOM 1660 C CA . TYR A 1 222 ? -17.962 -1.754 -2.315 1.00 67.44 222 TYR A CA 1
ATOM 1661 C C . TYR A 1 222 ? -17.344 -2.723 -1.307 1.00 67.44 222 TYR A C 1
ATOM 1663 O O . TYR A 1 222 ? -17.920 -3.774 -1.042 1.00 67.44 222 TYR A O 1
ATOM 1671 N N . ALA A 1 223 ? -16.214 -2.358 -0.695 1.00 69.38 223 ALA A N 1
ATOM 1672 C CA . ALA A 1 223 ? -15.565 -3.198 0.311 1.00 69.38 223 ALA A CA 1
ATOM 1673 C C . ALA A 1 223 ? -16.426 -3.338 1.580 1.00 69.38 223 ALA A C 1
ATOM 1675 O O . ALA A 1 223 ? -16.457 -4.402 2.201 1.00 69.38 223 ALA A O 1
ATOM 1676 N N . MET A 1 224 ? -17.167 -2.287 1.939 1.00 67.56 224 MET A N 1
ATOM 1677 C CA . MET A 1 224 ? -18.135 -2.322 3.038 1.00 67.56 224 MET A CA 1
ATOM 1678 C C . MET A 1 224 ? -19.341 -3.214 2.734 1.00 67.56 224 MET A C 1
ATOM 1680 O O . MET A 1 224 ? -19.780 -3.969 3.603 1.00 67.56 224 MET A O 1
ATOM 1684 N N . ALA A 1 225 ? -19.860 -3.168 1.503 1.00 61.06 225 ALA A N 1
ATOM 1685 C CA . ALA A 1 225 ? -20.998 -3.987 1.085 1.00 61.06 225 ALA A CA 1
ATOM 1686 C C . ALA A 1 225 ? -20.696 -5.496 1.125 1.00 61.06 225 ALA A C 1
ATOM 1688 O O . ALA A 1 225 ? -21.591 -6.291 1.400 1.00 61.06 225 ALA A O 1
ATOM 1689 N N . THR A 1 226 ? -19.437 -5.897 0.925 1.00 64.44 226 THR A N 1
ATOM 1690 C CA . THR A 1 226 ? -19.002 -7.302 1.025 1.00 64.44 226 THR A CA 1
ATOM 1691 C C . THR A 1 226 ? -18.698 -7.749 2.459 1.00 64.44 226 THR A C 1
ATOM 1693 O O . THR A 1 226 ? -18.138 -8.822 2.662 1.00 64.44 226 THR A O 1
ATOM 1696 N N . GLY A 1 227 ? -19.039 -6.937 3.465 1.00 65.19 227 GLY A N 1
ATOM 1697 C CA . GLY A 1 227 ? -18.867 -7.280 4.877 1.00 65.19 227 GLY A CA 1
ATOM 1698 C C . GLY A 1 227 ? -17.458 -7.070 5.432 1.00 65.19 227 GLY A C 1
ATOM 1699 O O . GLY A 1 227 ? -17.179 -7.483 6.559 1.00 65.19 227 GLY A O 1
ATOM 1700 N N . SER A 1 228 ? -16.575 -6.394 4.695 1.00 71.81 228 SER A N 1
ATOM 1701 C CA . SER A 1 228 ? -15.265 -6.020 5.232 1.00 71.81 228 SER A CA 1
ATOM 1702 C C . SER A 1 228 ? -15.433 -5.027 6.389 1.00 71.81 228 SER A C 1
ATOM 1704 O O . SER A 1 228 ? -16.320 -4.173 6.370 1.00 71.81 228 SER A O 1
ATOM 1706 N N . SER A 1 229 ? -14.564 -5.118 7.396 1.00 77.00 229 SER A N 1
ATOM 1707 C CA . SER A 1 229 ? -14.545 -4.328 8.638 1.00 77.00 229 SER A CA 1
ATOM 1708 C C . SER A 1 229 ? -15.661 -4.595 9.666 1.00 77.00 229 SER A C 1
ATOM 1710 O O . SER A 1 229 ? -15.721 -3.892 10.676 1.00 77.00 229 SER A O 1
ATOM 1712 N N . GLN A 1 230 ? -16.502 -5.626 9.501 1.00 80.69 230 GLN A N 1
ATOM 1713 C CA . GLN A 1 230 ? -17.557 -5.962 10.481 1.00 80.69 230 GLN A CA 1
ATOM 1714 C C . GLN A 1 230 ? -17.019 -6.202 11.905 1.00 80.69 230 GLN A C 1
ATOM 1716 O O . GLN A 1 230 ? -17.604 -5.722 12.882 1.00 80.69 230 GLN A O 1
ATOM 1721 N N . SER A 1 231 ? -15.878 -6.888 12.028 1.00 82.75 231 SER A N 1
ATOM 1722 C CA . SER A 1 231 ? -15.196 -7.101 13.311 1.00 82.75 231 SER A CA 1
ATOM 1723 C C . SER A 1 231 ? -14.834 -5.774 13.981 1.00 82.75 231 SER A C 1
ATOM 1725 O O . SER A 1 231 ? -15.098 -5.577 15.167 1.00 82.75 231 SER A O 1
ATOM 1727 N N . PHE A 1 232 ? -14.306 -4.822 13.206 1.00 88.75 232 PHE A N 1
ATOM 1728 C CA . PHE A 1 232 ? -13.993 -3.492 13.716 1.00 88.75 232 PHE A CA 1
ATOM 1729 C C . PHE A 1 232 ? -15.248 -2.686 14.056 1.00 88.75 232 PHE A C 1
ATOM 1731 O O . PHE A 1 232 ? -15.265 -2.000 15.070 1.00 88.75 232 PHE A O 1
ATOM 1738 N N . ALA A 1 233 ? -16.316 -2.771 13.258 1.00 88.00 233 ALA A N 1
ATOM 1739 C CA . ALA A 1 233 ? -17.578 -2.097 13.565 1.00 88.00 233 ALA A CA 1
ATOM 1740 C C . ALA A 1 233 ? -18.160 -2.566 14.913 1.00 88.00 233 ALA A C 1
ATOM 1742 O O . ALA A 1 233 ? -18.667 -1.755 15.691 1.00 88.00 233 ALA A O 1
ATOM 1743 N N . THR A 1 234 ? -18.032 -3.861 15.221 1.00 88.75 234 THR A N 1
ATOM 1744 C CA . THR A 1 234 ? -18.406 -4.417 16.531 1.00 88.75 234 THR A CA 1
ATOM 1745 C C . THR A 1 234 ? -17.531 -3.853 17.650 1.00 88.75 234 THR A C 1
ATOM 1747 O O . THR A 1 234 ? -18.069 -3.368 18.647 1.00 88.75 234 THR A O 1
ATOM 1750 N N . LEU A 1 235 ? -16.206 -3.851 17.470 1.00 89.56 235 LEU A N 1
ATOM 1751 C CA . LEU A 1 235 ? -15.263 -3.277 18.434 1.00 89.56 235 LEU A CA 1
ATOM 1752 C C . LEU A 1 235 ? -15.532 -1.780 18.678 1.00 89.56 235 LEU A C 1
ATOM 1754 O O . LEU A 1 235 ? -15.577 -1.324 19.819 1.00 89.56 235 LEU A O 1
ATOM 1758 N N . GLU A 1 236 ? -15.762 -1.012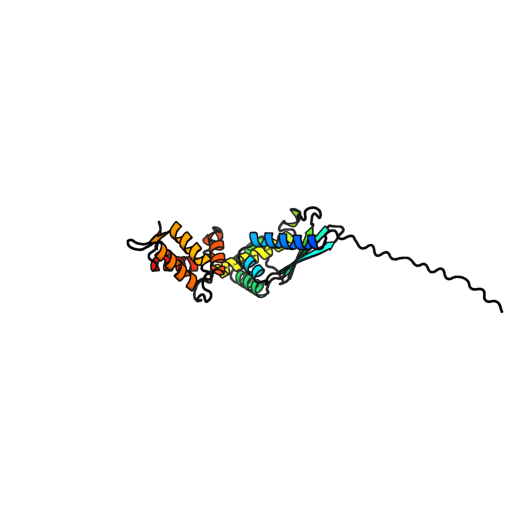 17.614 1.00 91.56 236 GLU A N 1
ATOM 1759 C CA . GLU A 1 236 ? -16.088 0.413 17.677 1.00 91.56 236 GLU A CA 1
ATOM 1760 C C . GLU A 1 236 ? -17.376 0.654 18.463 1.00 91.56 236 GLU A C 1
ATOM 1762 O O . GLU A 1 236 ? -17.407 1.521 19.337 1.00 91.56 236 GLU A O 1
ATOM 1767 N N . LYS A 1 237 ? -18.420 -0.143 18.214 1.00 91.75 237 LYS A N 1
ATOM 1768 C CA . LYS A 1 237 ? -19.678 -0.059 18.961 1.00 91.75 237 LYS A CA 1
ATOM 1769 C C . LYS A 1 237 ? -19.485 -0.377 20.445 1.00 91.75 237 LYS A C 1
ATOM 1771 O O . LYS A 1 237 ? -20.045 0.321 21.287 1.00 91.75 237 LYS A O 1
ATOM 1776 N N . GLN A 1 238 ? -18.691 -1.396 20.775 1.00 91.94 238 GLN A N 1
ATOM 1777 C CA . GLN A 1 238 ? -18.365 -1.734 22.164 1.00 91.94 238 GLN A CA 1
ATOM 1778 C C . GLN A 1 238 ? -17.607 -0.595 22.857 1.00 91.94 238 GLN A C 1
ATOM 1780 O O . GLN A 1 238 ? -17.973 -0.214 23.966 1.00 91.94 238 GLN A O 1
ATOM 1785 N N . ALA A 1 239 ? -16.616 -0.002 22.187 1.00 92.88 239 ALA A N 1
ATOM 1786 C CA . ALA A 1 239 ? -15.861 1.132 22.716 1.00 92.88 239 ALA A CA 1
ATOM 1787 C C . ALA A 1 239 ? -16.743 2.378 22.916 1.00 92.88 239 ALA A C 1
ATOM 1789 O O . ALA A 1 239 ? -16.627 3.049 23.939 1.00 92.88 239 ALA A O 1
ATOM 1790 N N . LEU A 1 240 ? -17.650 2.673 21.977 1.00 94.06 240 LEU A N 1
ATOM 1791 C CA . LEU A 1 240 ? -18.618 3.769 22.105 1.00 94.06 240 LEU A CA 1
ATOM 1792 C C . LEU A 1 240 ? -19.514 3.584 23.336 1.00 94.06 240 LEU A C 1
ATOM 1794 O O . LEU A 1 240 ? -19.629 4.499 24.150 1.00 94.06 240 LEU A O 1
ATOM 1798 N N . LEU A 1 241 ? -20.092 2.390 23.503 1.00 93.12 241 LEU A N 1
ATOM 1799 C CA . LEU A 1 241 ? -20.954 2.065 24.642 1.00 93.12 241 LEU A CA 1
ATOM 1800 C C . LEU A 1 241 ? -20.195 2.123 25.973 1.00 93.12 241 LEU A C 1
ATOM 1802 O O . LEU A 1 241 ? -20.679 2.734 26.923 1.00 93.12 241 LEU A O 1
ATOM 1806 N N . ALA A 1 242 ? -18.997 1.535 26.038 1.00 92.88 242 ALA A N 1
ATOM 1807 C CA . ALA A 1 242 ? -18.173 1.518 27.247 1.00 92.88 242 ALA A CA 1
ATOM 1808 C C . ALA A 1 242 ? -17.738 2.923 27.696 1.00 92.88 242 ALA A C 1
ATOM 1810 O O . ALA A 1 242 ? -17.541 3.156 28.886 1.00 92.88 242 ALA A O 1
ATOM 1811 N N . CYS A 1 243 ? -17.605 3.855 26.752 1.00 94.12 243 CYS A N 1
ATOM 1812 C CA . CYS A 1 243 ? -17.194 5.231 27.013 1.00 94.12 243 CYS A CA 1
ATOM 1813 C C . CYS A 1 243 ? -18.364 6.225 27.051 1.00 94.12 243 CYS A C 1
ATOM 1815 O O . CYS A 1 243 ? -18.120 7.429 27.055 1.00 94.12 243 CYS A O 1
ATOM 1817 N N . GLY A 1 244 ? -19.615 5.747 27.067 1.00 94.12 244 GLY A N 1
ATOM 1818 C CA . GLY A 1 244 ? -20.801 6.597 27.200 1.00 94.12 244 GLY A CA 1
ATOM 1819 C C . GLY A 1 244 ? -21.026 7.553 26.026 1.00 94.12 244 GLY A C 1
ATOM 1820 O O . GLY A 1 244 ? -21.570 8.636 26.216 1.00 94.12 244 GLY A O 1
ATOM 1821 N N . LEU A 1 245 ? -20.611 7.180 24.813 1.00 94.88 245 LEU A N 1
ATOM 1822 C CA . LEU A 1 245 ? -20.792 7.992 23.607 1.00 94.88 245 LEU A CA 1
ATOM 1823 C C . LEU A 1 245 ? -22.070 7.601 22.857 1.00 94.88 245 LEU A C 1
ATOM 1825 O O . LEU A 1 245 ? -22.319 6.422 22.596 1.00 94.88 245 LEU A O 1
ATOM 1829 N N . ILE A 1 246 ? -22.849 8.605 22.457 1.00 92.44 246 ILE A N 1
ATOM 1830 C CA . ILE A 1 246 ? -24.045 8.472 21.613 1.00 92.44 246 ILE A CA 1
ATOM 1831 C C . ILE A 1 246 ? -23.921 9.359 20.374 1.00 92.44 246 ILE A C 1
ATOM 1833 O O . ILE A 1 246 ? -23.152 10.324 20.358 1.00 92.44 246 ILE A O 1
ATOM 1837 N N . ALA A 1 247 ? -24.609 8.974 19.297 1.00 89.19 247 ALA A N 1
ATOM 1838 C CA . ALA A 1 247 ? -24.567 9.730 18.051 1.00 89.19 247 ALA A CA 1
ATOM 1839 C C . ALA A 1 247 ? -25.154 11.126 18.285 1.00 89.19 247 ALA A C 1
ATOM 1841 O O . ALA A 1 247 ? -26.109 11.266 19.054 1.00 89.19 247 ALA A O 1
ATOM 1842 N N . LYS A 1 248 ? -24.554 12.132 17.648 1.00 83.75 248 LYS A N 1
ATOM 1843 C CA . LYS A 1 248 ? -25.147 13.469 17.566 1.00 83.75 248 LYS A CA 1
ATOM 1844 C C . LYS A 1 248 ? -26.432 13.470 16.751 1.00 83.75 248 LYS A C 1
ATOM 1846 O O . LYS A 1 248 ? -26.519 12.664 15.797 1.00 83.75 248 LYS A O 1
#

Secondary structure (DSSP, 8-state):
-------------------PPPSS-HHHHHHHHHHHHHHHHHHS-HHHHHHHHTTSSEEEEEEEETTTTEEEEEEE--HHHHHHHHHHHHT-HHHHHHHHHTT----SSSEEEEEEE-BTTTTBPPHHHHSTTSHHHHHHHHHHHHHHHHHHHHHH--SS---SSPPPHHHHHHHHHHHHHHEEEPTTS-HHHHHHHHHHHHHTT--HHHHHHHHHHHH-HHHHHTTTTHHHHHHHHHHHHHTTEEE-

Radius of gyration: 27.7 Å; Cα contacts (8 Å, |Δi|>4): 327; chains: 1; bounding box: 101×36×80 Å

Solvent-accessible surface area (backbone atoms only — not comparable to full-atom values): 13571 Å² total; per-residue (Å²): 140,89,84,85,88,79,82,82,83,78,82,79,75,78,80,73,77,77,72,75,69,70,51,63,52,74,67,54,32,53,51,48,32,51,52,50,52,53,52,46,48,76,68,30,39,58,50,45,42,51,33,41,74,68,64,50,37,48,76,43,43,45,85,73,38,42,94,72,29,26,33,31,43,39,34,40,43,50,63,68,57,52,51,53,37,49,53,56,35,69,75,33,58,66,60,44,50,57,39,45,76,71,72,49,52,68,72,93,52,43,65,46,74,22,63,38,55,45,40,74,93,78,66,46,65,51,72,73,40,58,35,64,93,24,52,39,14,35,49,53,51,16,53,34,51,39,25,41,51,46,19,52,52,56,24,45,70,47,78,92,52,75,33,88,51,71,55,53,72,68,56,42,52,53,49,21,54,60,37,55,75,56,36,37,36,44,94,95,53,58,41,69,61,23,23,46,46,28,37,52,55,48,24,45,39,41,33,64,71,43,47,50,24,35,52,53,39,66,72,32,69,68,46,41,73,74,57,51,39,53,56,43,54,52,52,52,51,51,26,32,57,78,30,42,45,42,78,108

Mean predicted aligned error: 8.61 Å

Foldseek 3Di:
DDDDDDDDDPPPPPPPPPPLDALADPVLQVVLQVVVLVVLCVQAAPLSVVCVVVVQKDWGKDADDRVQQKIKIKIAHDPVLLVVLVVLCVVPVPVVVVCVVVVADADPDRIAMFMAHADSVPRDGDPVCCDCVHRNVVVSRNNRSSRLSVLLVLLQPQPDDFQPDAEDPVVLVVQLVVQLVWKDADPPDDSSQLSSQLSVQSRRRAYPSSVSSNVVLVVDPVSVVVVGNVSVVVSSVVSCVVSRIDTD

Nearest PDB structures (foldseek):
  8t7j-assembly1_A-2  TM=4.113E-01  e=2.621E+00  Streptomyces sp. SANK 62799
  8t7j-assembly1_B-2  TM=4.126E-01  e=3.112E+00  Streptomyces sp. SANK 62799
  2qy2-assembly1_A  TM=3.174E-01  e=4.645E+00  Mimivirus